Protein AF-A0A4Y7ICR8-F1 (afdb_monomer_lite)

Sequence (220 aa):
MIVGSAACESDEKANMLKLKLVYVSDKNAELKKQVLVMGNPHKAGPFGTVKSLRSNLTIVADPSVNPRLAKLLEKVAFRKELIVCLANSNVKEMLERAGIPNYLVVAQDDDIVNFFELNHDPVYKRDPDQNVDEIFHVLRELLRLGYNVLLSDVDIVYLQDPFDHIYRDSDVESMTDGHNNSTTYGFDDVFDEHFMGWGLYAHIMRVWIIFQIYQDLFSI

Organism: Papaver somniferum (NCBI:txid3469)

InterPro domains:
  IPR005069 Nucleotide-diphospho-sugar transferase [PF03407] (100-189)
  IPR044290 Arabinosyltransferase RRA1/2/3 [PTHR46581] (32-210)

Structure (mmCIF, N/CA/C/O backbone):
data_AF-A0A4Y7ICR8-F1
#
_entry.id   AF-A0A4Y7ICR8-F1
#
loop_
_atom_site.group_PDB
_atom_site.id
_atom_site.type_symbol
_atom_site.label_atom_id
_atom_site.label_alt_id
_atom_site.label_comp_id
_atom_site.label_asym_id
_atom_site.label_entity_id
_atom_site.label_seq_id
_atom_site.pdbx_PDB_ins_code
_atom_site.Cartn_x
_atom_site.Cartn_y
_atom_site.Cartn_z
_atom_site.occupancy
_atom_site.B_iso_or_equiv
_atom_site.auth_seq_id
_atom_site.auth_comp_id
_atom_site.auth_asym_id
_atom_site.auth_atom_id
_atom_site.pdbx_PDB_model_num
ATOM 1 N N . MET A 1 1 ? 59.539 -45.983 -41.026 1.00 37.88 1 MET A N 1
ATOM 2 C CA . MET A 1 1 ? 58.721 -46.485 -39.905 1.00 37.88 1 MET A CA 1
ATOM 3 C C . MET A 1 1 ? 58.201 -45.266 -39.157 1.00 37.88 1 MET A C 1
ATOM 5 O O . MET A 1 1 ? 58.921 -44.725 -38.337 1.00 37.88 1 MET A O 1
ATOM 9 N N . ILE A 1 2 ? 57.032 -44.744 -39.536 1.00 48.28 2 ILE A N 1
ATOM 10 C CA . ILE A 1 2 ? 56.354 -43.664 -38.802 1.00 48.28 2 ILE A CA 1
ATOM 11 C C . ILE A 1 2 ? 54.865 -43.991 -38.854 1.00 48.28 2 ILE A C 1
ATOM 13 O O . ILE A 1 2 ? 54.243 -43.860 -39.902 1.00 48.28 2 ILE A O 1
ATOM 17 N N . VAL A 1 3 ? 54.316 -44.464 -37.741 1.00 46.72 3 VAL A N 1
ATOM 18 C CA . VAL A 1 3 ? 52.871 -44.548 -37.511 1.00 46.72 3 VAL A CA 1
ATOM 19 C C . VAL A 1 3 ? 52.670 -44.166 -36.050 1.00 46.72 3 VAL A C 1
ATOM 21 O O . VAL A 1 3 ? 53.221 -44.838 -35.183 1.00 46.72 3 VAL A O 1
ATOM 24 N N . GLY A 1 4 ? 51.947 -43.075 -35.771 1.00 54.34 4 GLY A N 1
ATOM 25 C CA . GLY A 1 4 ? 51.655 -42.728 -34.377 1.00 54.34 4 GLY A CA 1
ATOM 26 C C . GLY A 1 4 ? 51.057 -41.362 -34.022 1.00 54.34 4 GLY A C 1
ATOM 27 O O . GLY A 1 4 ? 50.990 -41.100 -32.831 1.00 54.34 4 GLY A O 1
ATOM 28 N N . SER A 1 5 ? 50.624 -40.487 -34.945 1.00 55.50 5 SER A N 1
ATOM 29 C CA . SER A 1 5 ? 50.077 -39.164 -34.541 1.00 55.50 5 SER A CA 1
ATOM 30 C C . SER A 1 5 ? 48.585 -38.931 -34.819 1.00 55.50 5 SER A C 1
ATOM 32 O O . SER A 1 5 ? 47.994 -38.058 -34.197 1.00 55.50 5 SER A O 1
ATOM 34 N N . ALA A 1 6 ? 47.941 -39.710 -35.696 1.00 56.22 6 ALA A N 1
ATOM 35 C CA . ALA A 1 6 ? 46.556 -39.440 -36.110 1.00 56.22 6 ALA A CA 1
ATOM 36 C C . ALA A 1 6 ? 45.483 -39.905 -35.102 1.00 56.22 6 ALA A C 1
ATOM 38 O O . ALA A 1 6 ? 44.400 -39.328 -35.052 1.00 56.22 6 ALA A O 1
ATOM 39 N N . ALA A 1 7 ? 45.769 -40.929 -34.289 1.00 55.66 7 ALA A N 1
ATOM 40 C CA . ALA A 1 7 ? 44.808 -41.459 -33.315 1.00 55.66 7 ALA A CA 1
ATOM 41 C C . ALA A 1 7 ? 44.609 -40.504 -32.119 1.00 55.66 7 ALA A C 1
ATOM 43 O O . ALA A 1 7 ? 43.477 -40.206 -31.749 1.00 55.66 7 ALA A O 1
ATOM 44 N N . CYS A 1 8 ? 45.702 -39.934 -31.599 1.00 55.69 8 CYS A N 1
ATOM 45 C CA . CYS A 1 8 ? 45.698 -39.052 -30.425 1.00 55.69 8 CYS A CA 1
ATOM 46 C C . CYS A 1 8 ? 44.911 -37.750 -30.666 1.00 55.69 8 CYS A C 1
ATOM 48 O O . CYS A 1 8 ? 44.123 -37.321 -29.828 1.00 55.69 8 CYS A O 1
ATOM 50 N N . GLU A 1 9 ? 45.045 -37.163 -31.859 1.00 59.66 9 GLU A N 1
ATOM 51 C CA . GLU A 1 9 ? 44.343 -35.927 -32.225 1.00 59.66 9 GLU A CA 1
ATOM 52 C C . GLU A 1 9 ? 42.824 -36.140 -32.405 1.00 59.66 9 GLU A C 1
ATOM 54 O O . GLU A 1 9 ? 42.025 -35.214 -32.242 1.00 59.66 9 GLU A O 1
ATOM 59 N N . SER A 1 10 ? 42.404 -37.367 -32.736 1.00 67.62 10 SER A N 1
ATOM 60 C CA . SER A 1 10 ? 40.988 -37.720 -32.884 1.00 67.62 10 SER A CA 1
ATOM 61 C C . SER A 1 10 ? 40.282 -37.898 -31.535 1.00 67.62 10 SER A C 1
ATOM 63 O O . SER A 1 10 ? 39.143 -37.450 -31.378 1.00 67.62 10 SER A O 1
ATOM 65 N N . ASP A 1 11 ? 40.984 -38.442 -30.539 1.00 75.62 11 ASP A N 1
ATOM 66 C CA . ASP A 1 11 ? 40.460 -38.655 -29.187 1.00 75.62 11 ASP A CA 1
ATOM 67 C C . ASP A 1 11 ? 40.315 -37.336 -28.412 1.00 75.62 11 ASP A C 1
ATOM 69 O O . ASP A 1 11 ? 39.308 -37.109 -27.734 1.00 75.62 11 ASP A O 1
ATOM 73 N N . GLU A 1 12 ? 41.263 -36.409 -28.572 1.00 80.75 12 GLU A N 1
ATOM 74 C CA . GLU A 1 12 ? 41.172 -35.062 -27.992 1.00 80.75 12 GLU A CA 1
ATOM 75 C C . GLU A 1 12 ? 39.996 -34.268 -28.574 1.00 80.75 12 GLU A C 1
ATOM 77 O O . GLU A 1 12 ? 39.218 -33.655 -27.833 1.00 80.75 12 GLU A O 1
ATOM 82 N N . LYS A 1 13 ? 39.801 -34.332 -29.899 1.00 83.88 13 LYS A N 1
ATOM 83 C CA . LYS A 1 13 ? 38.648 -33.711 -30.571 1.00 83.88 13 LYS A CA 1
ATOM 84 C C . LYS A 1 13 ? 37.330 -34.328 -30.104 1.00 83.88 13 LYS A C 1
ATOM 86 O O . LYS A 1 13 ? 36.376 -33.591 -29.848 1.00 83.88 13 LYS A O 1
ATOM 91 N N . ALA A 1 14 ? 37.274 -35.650 -29.936 1.00 85.62 14 ALA A N 1
ATOM 92 C CA . ALA A 1 14 ? 36.092 -36.344 -29.430 1.00 85.62 14 ALA A CA 1
ATOM 93 C C . ALA A 1 14 ? 35.758 -35.950 -27.980 1.00 85.62 14 ALA A C 1
ATOM 95 O O . ALA A 1 14 ? 34.591 -35.715 -27.658 1.00 85.62 14 ALA A O 1
ATOM 96 N N . ASN A 1 15 ? 36.764 -35.811 -27.114 1.00 87.12 15 ASN A N 1
ATOM 97 C CA . ASN A 1 15 ? 36.568 -35.362 -25.735 1.00 87.12 15 ASN A CA 1
ATOM 98 C C . ASN A 1 15 ? 36.115 -33.898 -25.659 1.00 87.12 15 ASN A C 1
ATOM 100 O O . ASN A 1 15 ? 35.176 -33.584 -24.926 1.00 87.12 15 ASN A O 1
ATOM 104 N N . MET A 1 16 ? 36.694 -33.015 -26.475 1.00 88.81 16 MET A N 1
ATOM 105 C CA . MET A 1 16 ? 36.254 -31.619 -26.578 1.00 88.81 16 MET A CA 1
ATOM 106 C C . MET A 1 16 ? 34.811 -31.486 -27.072 1.00 88.81 16 MET A C 1
ATOM 108 O O . MET A 1 16 ? 34.059 -30.641 -26.584 1.00 88.81 16 MET A O 1
ATOM 112 N N . LEU A 1 17 ? 34.398 -32.328 -28.022 1.00 89.75 17 LEU A N 1
ATOM 113 C CA . LEU A 1 17 ? 33.017 -32.366 -28.503 1.00 89.75 17 LEU A CA 1
ATOM 114 C C . LEU A 1 17 ? 32.052 -32.827 -27.408 1.00 89.75 17 LEU A C 1
ATOM 116 O O . LEU A 1 17 ? 31.014 -32.195 -27.223 1.00 89.75 17 LEU A O 1
ATOM 120 N N . LYS A 1 18 ? 32.408 -33.864 -26.639 1.00 91.94 18 LYS A N 1
ATOM 121 C CA . LYS A 1 18 ? 31.604 -34.323 -25.494 1.00 91.94 18 LYS A CA 1
ATOM 122 C C . LYS A 1 18 ? 31.431 -33.224 -24.445 1.00 91.94 18 LYS A C 1
ATOM 124 O O . LYS A 1 18 ? 30.308 -32.983 -24.014 1.00 91.94 18 LYS A O 1
ATOM 129 N N . LEU A 1 19 ? 32.507 -32.516 -24.094 1.00 92.75 19 LEU A N 1
ATOM 130 C CA . LEU A 1 19 ? 32.456 -31.405 -23.136 1.00 92.75 19 LEU A CA 1
ATOM 131 C C . LEU A 1 19 ? 31.555 -30.262 -23.619 1.00 92.75 19 LEU A C 1
ATOM 133 O O . LEU A 1 19 ? 30.722 -29.772 -22.860 1.00 92.75 19 LEU A O 1
ATOM 137 N N . LYS A 1 20 ? 31.658 -29.872 -24.897 1.00 94.31 20 LYS A N 1
ATOM 138 C CA . LYS A 1 20 ? 30.766 -28.859 -25.484 1.00 94.31 20 LYS A CA 1
ATOM 139 C C . LYS A 1 20 ? 29.305 -29.304 -25.488 1.00 94.31 20 LYS A C 1
ATOM 141 O O . LYS A 1 20 ? 28.425 -28.477 -25.282 1.00 94.31 20 LYS A O 1
ATOM 146 N N . LEU A 1 21 ? 29.040 -30.588 -25.714 1.00 94.88 21 LEU A N 1
ATOM 147 C CA . LEU A 1 21 ? 27.681 -31.124 -25.774 1.00 94.88 21 LEU A CA 1
ATOM 148 C C . LEU A 1 21 ? 27.016 -31.131 -24.391 1.00 94.88 21 LEU A C 1
ATOM 150 O O . LEU A 1 21 ? 25.858 -30.736 -24.276 1.00 94.88 21 LEU A O 1
ATOM 154 N N . VAL A 1 22 ? 27.772 -31.484 -23.346 1.00 93.50 22 VAL A N 1
ATOM 155 C CA . VAL A 1 22 ? 27.332 -31.347 -21.947 1.00 93.50 22 VAL A CA 1
ATOM 156 C C . VAL A 1 22 ? 27.063 -29.878 -21.614 1.00 93.50 22 VAL A C 1
ATOM 158 O O . VAL A 1 22 ? 25.966 -29.549 -21.180 1.00 93.50 22 VAL A O 1
ATOM 161 N N . TYR A 1 23 ? 27.992 -28.975 -21.941 1.00 91.25 23 TYR A N 1
ATOM 162 C CA . TYR A 1 23 ? 27.819 -27.538 -21.706 1.00 91.25 23 TYR A CA 1
ATOM 163 C C . TYR A 1 23 ? 26.566 -26.960 -22.387 1.00 91.25 23 TYR A C 1
ATOM 165 O O . TYR A 1 23 ? 25.801 -26.215 -21.777 1.00 91.25 23 TYR A O 1
ATOM 173 N N . VAL A 1 24 ? 26.329 -27.317 -23.654 1.00 91.38 24 VAL A N 1
ATOM 174 C CA . VAL A 1 24 ? 25.134 -26.889 -24.399 1.00 91.38 24 VAL A CA 1
ATOM 175 C C . VAL A 1 24 ? 23.864 -27.496 -23.801 1.00 91.38 24 VAL A C 1
ATOM 177 O O . VAL A 1 24 ? 22.835 -26.825 -23.754 1.00 91.38 24 VAL A O 1
ATOM 180 N N . SER A 1 25 ? 23.920 -28.741 -23.324 1.00 91.69 25 SER A N 1
ATOM 181 C CA . SER A 1 25 ? 22.795 -29.391 -22.646 1.00 91.69 25 SER A CA 1
ATOM 182 C C . SER A 1 25 ? 22.424 -28.672 -21.347 1.00 91.69 25 SER A C 1
ATOM 184 O O . SER A 1 25 ? 21.246 -28.385 -21.130 1.00 91.69 25 SER A O 1
ATOM 186 N N . ASP A 1 26 ? 23.414 -28.316 -20.529 1.00 91.81 26 ASP A N 1
ATOM 187 C CA . ASP A 1 26 ? 23.201 -27.610 -19.263 1.00 91.81 26 ASP A CA 1
ATOM 188 C C . ASP A 1 26 ? 22.645 -26.200 -19.502 1.00 91.81 26 ASP A C 1
ATOM 190 O O . ASP A 1 26 ? 21.616 -25.830 -18.931 1.00 91.81 26 ASP A O 1
ATOM 194 N N . LYS A 1 27 ? 23.231 -25.454 -20.451 1.00 91.25 27 LYS A N 1
ATOM 195 C CA . LYS A 1 27 ? 22.704 -24.156 -20.908 1.00 91.25 27 LYS A CA 1
ATOM 196 C C . LYS A 1 27 ? 21.265 -24.264 -21.415 1.00 91.25 27 LYS A C 1
ATOM 198 O O . LYS A 1 27 ? 20.447 -23.399 -21.117 1.00 91.25 27 LYS A O 1
ATOM 203 N N . ASN A 1 28 ? 20.933 -25.318 -22.159 1.00 89.88 28 ASN A N 1
ATOM 204 C CA . ASN A 1 28 ? 19.570 -25.547 -22.639 1.00 89.88 28 ASN A CA 1
ATOM 205 C C . ASN A 1 28 ? 18.594 -25.855 -21.498 1.00 89.88 28 ASN A C 1
ATOM 207 O O . ASN A 1 28 ? 17.440 -25.435 -21.567 1.00 89.88 28 ASN A O 1
ATOM 211 N N . ALA A 1 29 ? 19.016 -26.582 -20.462 1.00 90.31 29 ALA A N 1
ATOM 212 C CA . ALA A 1 29 ? 18.184 -26.840 -19.289 1.00 90.31 29 ALA A CA 1
ATOM 213 C C . ALA A 1 29 ? 17.907 -25.548 -18.503 1.00 90.31 29 ALA A C 1
ATOM 215 O O . ALA A 1 29 ? 16.777 -25.314 -18.073 1.00 90.31 29 ALA A O 1
ATOM 216 N N . GLU A 1 30 ? 18.913 -24.686 -18.373 1.00 87.12 30 GLU A N 1
ATOM 217 C CA . GLU A 1 30 ? 18.792 -23.380 -17.726 1.00 87.12 30 GLU A CA 1
ATOM 218 C C . GLU A 1 30 ? 17.903 -22.416 -18.523 1.00 87.12 30 GLU A C 1
ATOM 220 O O . GLU A 1 30 ? 16.960 -21.848 -17.973 1.00 87.12 30 GLU A O 1
ATOM 225 N N . LEU A 1 31 ? 18.106 -22.323 -19.840 1.00 80.62 31 LEU A N 1
ATOM 226 C CA . LEU A 1 31 ? 17.247 -21.545 -20.738 1.00 80.62 31 LEU A CA 1
ATOM 227 C C . LEU A 1 31 ? 15.799 -22.037 -20.703 1.00 80.62 31 LEU A C 1
ATOM 229 O O . LEU A 1 31 ? 14.878 -21.229 -20.653 1.00 80.62 31 LEU A O 1
ATOM 233 N N . LYS A 1 32 ? 15.569 -23.356 -20.674 1.00 78.38 32 LYS A N 1
ATOM 234 C CA . LYS A 1 32 ? 14.216 -23.917 -20.539 1.00 78.38 32 LYS A CA 1
ATOM 235 C C . LYS A 1 32 ? 13.560 -23.533 -19.216 1.00 78.38 32 LYS A C 1
ATOM 237 O O . LYS A 1 32 ? 12.365 -23.256 -19.217 1.00 78.38 32 LYS A O 1
ATOM 242 N N . LYS A 1 33 ? 14.313 -23.485 -18.111 1.00 79.31 33 LYS A N 1
ATOM 243 C CA . LYS A 1 33 ? 13.800 -22.965 -16.835 1.00 79.31 33 LYS A CA 1
ATOM 244 C C . LYS A 1 33 ? 13.437 -21.487 -16.959 1.00 79.31 33 LYS A C 1
ATOM 246 O O . LYS A 1 33 ? 12.330 -21.129 -16.590 1.00 79.31 33 LYS A O 1
ATOM 251 N N . GLN A 1 34 ? 14.299 -20.652 -17.539 1.00 69.44 34 GLN A N 1
ATOM 252 C CA . GLN A 1 34 ? 14.005 -19.226 -17.736 1.00 69.44 34 GLN A CA 1
ATOM 253 C C . GLN A 1 34 ? 12.770 -19.001 -18.622 1.00 69.44 34 GLN A C 1
ATOM 255 O O . GLN A 1 34 ? 11.887 -18.230 -18.259 1.00 69.44 34 GLN A O 1
ATOM 260 N N . VAL A 1 35 ? 12.653 -19.726 -19.738 1.00 70.88 35 VAL A N 1
ATOM 261 C CA . VAL A 1 35 ? 11.486 -19.668 -20.637 1.00 70.88 35 VAL A CA 1
ATOM 262 C C . VAL A 1 35 ? 10.208 -20.128 -19.932 1.00 70.88 35 VAL A C 1
ATOM 264 O O . VAL A 1 35 ? 9.158 -19.525 -20.131 1.00 70.88 35 VAL A O 1
ATOM 267 N N . LEU A 1 36 ? 10.285 -21.151 -19.075 1.00 66.88 36 LEU A N 1
ATOM 268 C CA . LEU A 1 36 ? 9.144 -21.593 -18.270 1.00 66.88 36 LEU A CA 1
ATOM 269 C C . LEU A 1 36 ? 8.673 -20.497 -17.300 1.00 66.88 36 LEU A C 1
ATOM 271 O O . LEU A 1 36 ? 7.470 -20.321 -17.135 1.00 66.88 36 LEU A O 1
ATOM 275 N N . VAL A 1 37 ? 9.601 -19.751 -16.689 1.00 61.47 37 VAL A N 1
ATOM 276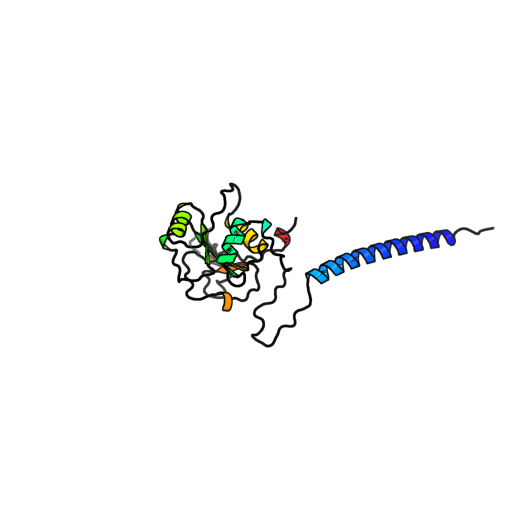 C CA . VAL A 1 37 ? 9.260 -18.651 -15.769 1.00 61.47 37 VAL A CA 1
ATOM 277 C C . VAL A 1 37 ? 8.733 -17.419 -16.522 1.00 61.47 37 VAL A C 1
ATOM 279 O O . VAL A 1 37 ? 7.830 -16.754 -16.023 1.00 61.47 37 VAL A O 1
ATOM 282 N N . MET A 1 38 ? 9.228 -17.132 -17.733 1.00 56.75 38 MET A N 1
ATOM 283 C CA . MET A 1 38 ? 8.729 -16.020 -18.563 1.00 56.75 38 MET A CA 1
ATOM 284 C C . MET A 1 38 ? 7.325 -16.261 -19.152 1.00 56.75 38 MET A C 1
ATOM 286 O O . MET A 1 38 ? 6.688 -15.316 -19.613 1.00 56.75 38 MET A O 1
ATOM 290 N N . GLY A 1 39 ? 6.814 -17.496 -19.109 1.00 59.97 39 GLY A N 1
ATOM 291 C CA . GLY A 1 39 ? 5.467 -17.835 -19.567 1.00 59.97 39 GLY A CA 1
ATOM 292 C C . GLY A 1 39 ? 5.255 -17.677 -21.080 1.00 59.97 39 GLY A C 1
ATOM 293 O O . GLY A 1 39 ? 6.163 -17.361 -21.849 1.00 59.97 39 GLY A O 1
ATOM 294 N N . ASN A 1 40 ? 4.024 -17.932 -21.535 1.00 57.88 40 ASN A N 1
ATOM 295 C CA . ASN A 1 40 ? 3.658 -17.726 -22.937 1.00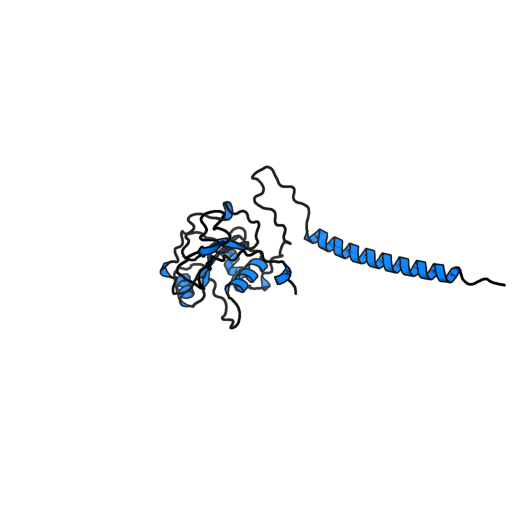 57.88 40 ASN A CA 1
ATOM 296 C C . ASN A 1 40 ? 3.411 -16.232 -23.208 1.00 57.88 40 ASN A C 1
ATOM 298 O O . ASN A 1 40 ? 2.715 -15.593 -22.409 1.00 57.88 40 ASN A O 1
ATOM 302 N N . PRO A 1 41 ? 3.877 -15.686 -24.349 1.00 55.41 41 PRO A N 1
ATOM 303 C CA . PRO A 1 41 ? 3.585 -14.309 -24.729 1.00 55.41 41 PRO A CA 1
ATOM 304 C C . PRO A 1 41 ? 2.068 -14.116 -24.802 1.00 55.41 41 PRO A C 1
ATOM 306 O O . PRO A 1 41 ? 1.384 -14.718 -25.633 1.00 55.41 41 PRO A O 1
ATOM 309 N N . HIS A 1 42 ? 1.528 -13.299 -23.899 1.00 57.78 42 HIS A N 1
ATOM 310 C CA . HIS A 1 42 ? 0.111 -12.963 -23.903 1.00 57.78 42 HIS A CA 1
ATOM 311 C C . HIS A 1 42 ? -0.143 -11.973 -25.035 1.00 57.78 42 HIS A C 1
ATOM 313 O O . HIS A 1 42 ? 0.356 -10.849 -25.032 1.00 57.78 42 HIS A O 1
ATOM 319 N N . LYS A 1 43 ? -0.915 -12.399 -26.036 1.00 55.56 43 LYS A N 1
ATOM 320 C CA . LYS A 1 43 ? -1.365 -11.505 -27.100 1.00 55.56 43 LYS A CA 1
ATOM 321 C C . LYS A 1 43 ? -2.380 -10.541 -26.487 1.00 55.56 43 LYS A C 1
ATOM 323 O O . LYS A 1 43 ? -3.400 -10.995 -25.970 1.00 55.56 43 LYS A O 1
ATOM 328 N N . ALA A 1 44 ? -2.091 -9.240 -26.520 1.00 58.94 44 ALA A N 1
ATOM 329 C CA . ALA A 1 44 ? -3.033 -8.232 -26.048 1.00 58.94 44 ALA A CA 1
ATOM 330 C C . ALA A 1 44 ? -4.378 -8.417 -26.773 1.00 58.94 44 ALA A C 1
ATOM 332 O O . ALA A 1 44 ? -4.413 -8.593 -27.995 1.00 58.94 44 ALA A O 1
ATOM 333 N N . GLY A 1 45 ? -5.470 -8.459 -26.006 1.00 63.41 45 GLY A N 1
ATOM 334 C CA . GLY A 1 45 ? -6.826 -8.548 -26.545 1.00 63.41 45 GLY A CA 1
ATOM 335 C C . GLY A 1 45 ? -7.218 -7.292 -27.339 1.00 63.41 45 GLY A C 1
ATOM 336 O O . GLY A 1 45 ? -6.391 -6.405 -27.556 1.00 63.41 45 GLY A O 1
ATOM 337 N N . PRO A 1 46 ? -8.484 -7.179 -27.774 1.00 67.44 46 PRO A N 1
ATOM 338 C CA . PRO A 1 46 ? -9.006 -5.952 -28.376 1.00 67.44 46 PRO A CA 1
ATOM 339 C C . PRO A 1 46 ? -8.725 -4.714 -27.507 1.00 67.44 46 PRO A C 1
ATOM 341 O O . PRO A 1 46 ? -8.592 -4.826 -26.285 1.00 67.44 46 PRO A O 1
ATOM 344 N N . PHE A 1 47 ? -8.662 -3.530 -28.121 1.00 53.81 47 PHE A N 1
ATOM 345 C CA . PHE A 1 47 ? -8.410 -2.273 -27.407 1.00 53.81 47 PHE A CA 1
ATOM 346 C C . PHE A 1 47 ? -9.352 -2.120 -26.197 1.00 53.81 47 PHE A C 1
ATOM 348 O O . PHE A 1 47 ? -10.556 -2.337 -26.321 1.00 53.81 47 PHE A O 1
ATOM 355 N N . GLY A 1 48 ? -8.793 -1.806 -25.025 1.00 60.06 48 GLY A N 1
ATOM 356 C CA . GLY A 1 48 ? -9.533 -1.707 -23.758 1.00 60.06 48 GLY A CA 1
ATOM 357 C C . GLY A 1 48 ? -9.777 -3.030 -23.015 1.00 60.06 48 GLY A C 1
ATOM 358 O O . GLY A 1 48 ? -10.341 -3.009 -21.928 1.00 60.06 48 GLY A O 1
ATOM 359 N N . THR A 1 49 ? -9.346 -4.179 -23.554 1.00 59.59 49 THR A N 1
ATOM 360 C CA . THR A 1 49 ? -9.549 -5.496 -22.905 1.00 59.59 49 THR A CA 1
ATOM 361 C C . THR A 1 49 ? -8.417 -5.862 -21.941 1.00 59.59 49 THR A C 1
ATOM 363 O O . THR A 1 49 ? -8.627 -6.595 -20.980 1.00 59.59 49 THR A O 1
ATOM 366 N N . VAL A 1 50 ? -7.205 -5.364 -22.194 1.00 53.47 50 VAL A N 1
ATOM 367 C CA . VAL A 1 50 ? -6.018 -5.612 -21.365 1.00 53.47 50 VAL A CA 1
ATOM 368 C C . VAL A 1 50 ? -5.601 -4.290 -20.735 1.00 53.47 50 VAL A C 1
ATOM 370 O O . VAL A 1 50 ? -5.271 -3.359 -21.463 1.00 53.47 50 VAL A O 1
ATOM 373 N N . LYS A 1 51 ? -5.649 -4.206 -19.399 1.00 58.00 51 LYS A N 1
ATOM 374 C CA . LYS A 1 51 ? -5.247 -3.001 -18.653 1.00 58.00 51 LYS A CA 1
ATOM 375 C C . LYS A 1 51 ? -3.724 -2.861 -18.568 1.00 58.00 51 LYS A C 1
ATOM 377 O O . LYS A 1 51 ? -3.211 -1.768 -18.751 1.00 58.00 51 LYS A O 1
ATOM 382 N N . SER A 1 52 ? -3.020 -3.975 -18.349 1.00 62.50 52 SER A N 1
ATOM 383 C CA . SER A 1 52 ? -1.562 -4.026 -18.213 1.00 62.50 52 SER A CA 1
ATOM 384 C C . SER A 1 52 ? -1.023 -5.405 -18.582 1.00 62.50 52 SER A C 1
ATOM 386 O O . SER A 1 52 ? -1.759 -6.398 -18.563 1.00 62.50 52 SER A O 1
ATOM 388 N N . LEU A 1 53 ? 0.265 -5.461 -18.917 1.00 60.66 53 LEU A N 1
ATOM 389 C CA . LEU A 1 53 ? 1.006 -6.706 -19.044 1.00 60.66 53 LEU A CA 1
ATOM 390 C C . LEU A 1 53 ? 2.191 -6.655 -18.080 1.00 60.66 53 LEU A C 1
ATOM 392 O O . LEU A 1 53 ? 3.093 -5.838 -18.255 1.00 60.66 53 LEU A O 1
ATOM 396 N N . ARG A 1 54 ? 2.207 -7.549 -17.089 1.00 61.22 54 ARG A N 1
ATOM 397 C CA . ARG A 1 54 ? 3.344 -7.673 -16.176 1.00 61.22 54 ARG A CA 1
ATOM 398 C C . ARG A 1 54 ? 4.570 -8.152 -16.956 1.00 61.22 54 ARG A C 1
ATOM 400 O O . ARG A 1 54 ? 4.542 -9.225 -17.555 1.00 61.22 54 ARG A O 1
ATOM 407 N N . SER A 1 55 ? 5.631 -7.353 -16.947 1.00 58.88 55 SER A N 1
ATOM 408 C CA . SER A 1 55 ? 6.939 -7.705 -17.516 1.00 58.88 55 SER A CA 1
ATOM 409 C C . SER A 1 55 ? 7.817 -8.472 -16.520 1.00 58.88 55 SER A C 1
ATOM 411 O O . SER A 1 55 ? 8.651 -9.280 -16.925 1.00 58.88 55 SER A O 1
ATOM 413 N N . ASN A 1 56 ? 7.604 -8.246 -15.219 1.00 59.22 56 ASN A N 1
ATOM 414 C CA . ASN A 1 56 ? 8.317 -8.914 -14.135 1.00 59.22 56 ASN A CA 1
ATOM 415 C C . ASN A 1 56 ? 7.851 -10.365 -13.934 1.00 59.22 56 ASN A C 1
ATOM 417 O O . ASN A 1 56 ? 6.695 -10.716 -14.187 1.00 59.22 56 ASN A O 1
ATOM 421 N N . LEU A 1 57 ? 8.764 -11.212 -13.442 1.00 62.19 57 LEU A N 1
ATOM 422 C CA . LEU A 1 57 ? 8.476 -12.613 -13.126 1.00 62.19 57 LEU A CA 1
ATOM 423 C C . LEU A 1 57 ? 7.314 -12.688 -12.127 1.00 62.19 57 LEU A C 1
ATOM 425 O O . LEU A 1 57 ? 7.244 -11.913 -11.172 1.00 62.19 57 LEU A O 1
ATOM 429 N N . THR A 1 58 ? 6.402 -13.640 -12.334 1.00 65.12 58 THR A N 1
ATOM 430 C CA . THR A 1 58 ? 5.284 -13.835 -11.405 1.00 65.12 58 THR A CA 1
ATOM 431 C C . THR A 1 58 ? 5.830 -14.333 -10.070 1.00 65.12 58 THR A C 1
ATOM 433 O O . THR A 1 58 ? 6.285 -15.472 -9.966 1.00 65.12 58 THR A O 1
ATOM 436 N N . ILE A 1 59 ? 5.797 -13.472 -9.050 1.00 68.62 59 ILE A N 1
ATOM 437 C CA . ILE A 1 59 ? 6.159 -13.843 -7.680 1.00 68.62 59 ILE A CA 1
ATOM 438 C C . ILE A 1 59 ? 5.143 -14.879 -7.190 1.00 68.62 59 ILE A C 1
ATOM 440 O O . ILE A 1 59 ? 3.941 -14.612 -7.145 1.00 68.62 59 ILE A O 1
ATOM 444 N N . VAL A 1 60 ? 5.625 -16.071 -6.837 1.00 79.94 60 VAL A N 1
ATOM 445 C CA . VAL A 1 60 ? 4.803 -17.082 -6.167 1.00 79.94 60 VAL A CA 1
ATOM 446 C C . VAL A 1 60 ? 4.559 -16.597 -4.745 1.00 79.94 60 VAL A C 1
ATOM 448 O O . VAL A 1 60 ? 5.509 -16.418 -3.987 1.00 79.94 60 VAL A O 1
ATOM 451 N N . ALA A 1 61 ? 3.291 -16.363 -4.406 1.00 85.50 61 ALA A N 1
ATOM 452 C CA . ALA A 1 61 ? 2.908 -15.905 -3.079 1.00 85.50 61 ALA A CA 1
ATOM 453 C C . ALA A 1 61 ? 3.351 -16.916 -2.013 1.00 85.50 61 ALA A C 1
ATOM 455 O O . ALA A 1 61 ? 2.999 -18.095 -2.093 1.00 85.50 61 ALA A O 1
ATOM 456 N N . ASP A 1 62 ? 4.086 -16.439 -1.010 1.00 88.19 62 ASP A N 1
ATOM 457 C CA . ASP A 1 62 ? 4.574 -17.256 0.102 1.00 88.19 62 ASP A CA 1
ATOM 458 C C . ASP A 1 62 ? 3.966 -16.788 1.437 1.00 88.19 62 ASP A C 1
ATOM 460 O O . ASP A 1 62 ? 4.479 -15.852 2.060 1.00 88.19 62 ASP A O 1
ATOM 464 N N . PRO A 1 63 ? 2.886 -17.438 1.917 1.00 89.31 63 PRO A N 1
ATOM 465 C CA . PRO A 1 63 ? 2.243 -17.094 3.186 1.00 89.31 63 PRO A CA 1
ATOM 466 C C . PRO A 1 63 ? 3.143 -17.281 4.414 1.00 89.31 63 PRO A C 1
ATOM 468 O O . PRO A 1 63 ? 2.824 -16.753 5.479 1.00 89.31 63 PRO A O 1
ATOM 471 N N . SER A 1 64 ? 4.247 -18.033 4.297 1.00 89.25 64 SER A N 1
ATOM 472 C CA . SER A 1 64 ? 5.144 -18.302 5.426 1.00 89.25 64 SER A CA 1
ATOM 473 C C . SER A 1 64 ? 5.978 -17.085 5.829 1.00 89.25 64 SER A C 1
ATOM 475 O O . SER A 1 64 ? 6.429 -17.020 6.970 1.00 89.25 64 SER A O 1
ATOM 477 N N . VAL A 1 65 ? 6.125 -16.098 4.932 1.00 88.44 65 VAL A N 1
ATOM 478 C CA . VAL A 1 65 ? 6.883 -14.860 5.176 1.00 88.44 65 VAL A CA 1
ATOM 479 C C . VAL A 1 65 ? 6.307 -14.081 6.354 1.00 88.44 65 VAL A C 1
ATOM 481 O O . VAL A 1 65 ? 7.050 -13.665 7.237 1.00 88.44 65 VAL A O 1
ATOM 484 N N . ASN A 1 66 ? 4.987 -13.894 6.378 1.00 90.25 66 ASN A N 1
ATOM 485 C CA . ASN A 1 66 ? 4.300 -13.233 7.481 1.00 90.25 66 ASN A CA 1
ATOM 486 C C . ASN A 1 66 ? 2.864 -13.773 7.608 1.00 90.25 66 ASN A C 1
ATOM 488 O O . ASN A 1 66 ? 1.936 -13.233 6.996 1.00 90.25 66 ASN A O 1
ATOM 492 N N . PRO A 1 67 ? 2.653 -14.828 8.416 1.00 92.50 67 PRO A N 1
ATOM 493 C CA . PRO A 1 67 ? 1.341 -15.457 8.563 1.00 92.50 67 PRO A CA 1
ATOM 494 C C . PRO A 1 67 ? 0.280 -14.524 9.163 1.00 92.50 67 PRO A C 1
ATOM 496 O O . PRO A 1 67 ? -0.904 -14.628 8.831 1.00 92.50 67 PRO A O 1
ATOM 499 N N . ARG A 1 68 ? 0.692 -13.598 10.044 1.00 92.62 68 ARG A N 1
ATOM 500 C CA . ARG A 1 68 ? -0.202 -12.616 10.679 1.00 92.62 68 ARG A CA 1
ATOM 501 C C . ARG A 1 68 ? -0.745 -11.646 9.636 1.00 92.62 68 ARG A C 1
ATOM 503 O O . ARG A 1 68 ? -1.959 -11.459 9.557 1.00 92.62 68 ARG A O 1
ATOM 510 N N . LEU A 1 69 ? 0.147 -11.073 8.832 1.00 91.75 69 LEU A N 1
ATOM 511 C CA . LEU A 1 69 ? -0.217 -10.163 7.754 1.00 91.75 69 LEU A CA 1
ATOM 512 C C . LEU A 1 69 ? -1.031 -10.892 6.679 1.00 91.75 69 LEU A C 1
ATOM 514 O O . LEU A 1 69 ? -2.087 -10.406 6.293 1.00 91.75 69 LEU A O 1
ATOM 518 N N . ALA A 1 70 ? -0.631 -12.100 6.271 1.00 92.75 70 ALA A N 1
ATOM 519 C CA . ALA A 1 70 ? -1.356 -12.888 5.272 1.00 92.75 70 ALA A CA 1
ATOM 520 C C . ALA A 1 70 ? -2.837 -13.095 5.643 1.00 92.75 70 ALA A C 1
ATOM 522 O O . ALA A 1 70 ? -3.722 -12.828 4.829 1.00 92.75 70 ALA A O 1
ATOM 523 N N . LYS A 1 71 ? -3.114 -13.481 6.895 1.00 93.25 71 LYS A N 1
ATOM 524 C CA . LYS A 1 71 ? -4.480 -13.690 7.403 1.00 93.25 71 LYS A CA 1
ATOM 525 C C . LYS A 1 71 ? -5.305 -12.401 7.470 1.00 93.25 71 LYS A C 1
ATOM 527 O O . LYS A 1 71 ? -6.529 -12.449 7.350 1.00 93.25 71 LYS A O 1
ATOM 532 N N . LEU A 1 72 ? -4.657 -11.261 7.709 1.00 92.50 72 LEU A N 1
ATOM 533 C CA . LEU A 1 72 ? -5.311 -9.954 7.670 1.00 92.50 72 LEU A CA 1
ATOM 534 C C . LEU A 1 72 ? -5.682 -9.594 6.228 1.00 92.50 72 LEU A C 1
ATOM 536 O O . LEU A 1 72 ? -6.835 -9.278 5.946 1.00 92.50 72 LEU A O 1
ATOM 540 N N . LEU A 1 73 ? -4.729 -9.722 5.306 1.00 92.69 73 LEU A N 1
ATOM 541 C CA . LEU A 1 73 ? -4.914 -9.367 3.902 1.00 92.69 73 LEU A CA 1
ATOM 542 C C . LEU A 1 73 ? -5.969 -10.216 3.197 1.00 92.69 73 LEU A C 1
ATOM 544 O O . LEU A 1 73 ? -6.691 -9.689 2.361 1.00 92.69 73 LEU A O 1
ATOM 548 N N . GLU A 1 74 ? -6.119 -11.491 3.558 1.00 91.00 74 GLU A N 1
ATOM 549 C CA . GLU A 1 74 ? -7.199 -12.343 3.034 1.00 91.00 74 GLU A CA 1
ATOM 550 C C . GLU A 1 74 ? -8.603 -11.786 3.307 1.00 91.00 74 GLU A C 1
ATOM 552 O O . GLU A 1 74 ? -9.535 -12.092 2.566 1.00 91.00 74 GLU A O 1
ATOM 557 N N . LYS A 1 75 ? -8.765 -10.978 4.361 1.00 89.94 75 LYS A N 1
ATOM 558 C CA . LYS A 1 75 ? -10.047 -10.358 4.720 1.00 89.94 75 LYS A CA 1
ATOM 559 C C . LYS A 1 75 ? -10.235 -8.977 4.105 1.00 89.94 75 LYS A C 1
ATOM 561 O O . LYS A 1 75 ? -11.367 -8.590 3.840 1.00 89.94 75 LYS A O 1
ATOM 566 N N . VAL A 1 76 ? -9.142 -8.232 3.956 1.00 90.81 76 VAL A N 1
ATOM 567 C CA . VAL A 1 76 ? -9.154 -6.815 3.562 1.00 90.81 76 VAL A CA 1
ATOM 568 C C . VAL A 1 76 ? -9.065 -6.671 2.049 1.00 90.81 76 VAL A C 1
ATOM 570 O O . VAL A 1 76 ? -9.832 -5.941 1.433 1.00 90.81 76 VAL A O 1
ATOM 573 N N . ALA A 1 77 ? -8.119 -7.370 1.431 1.00 89.31 77 ALA A N 1
ATOM 574 C CA . ALA A 1 77 ? -7.784 -7.149 0.040 1.00 89.31 77 ALA A CA 1
ATOM 575 C C . ALA A 1 77 ? -8.787 -7.828 -0.897 1.00 89.31 77 ALA A C 1
ATOM 577 O O . ALA A 1 77 ? -9.074 -9.024 -0.798 1.00 89.31 77 ALA A O 1
ATOM 578 N N . PHE A 1 78 ? -9.241 -7.075 -1.892 1.00 86.56 78 PHE A N 1
ATOM 579 C CA . PHE A 1 78 ? -10.037 -7.588 -2.997 1.00 86.56 78 PHE A CA 1
ATOM 580 C C . PHE A 1 78 ? -9.121 -7.815 -4.201 1.00 86.56 78 PHE A C 1
ATOM 582 O O . PHE A 1 78 ? -8.281 -6.977 -4.491 1.00 86.56 78 PHE A O 1
ATOM 589 N N . ARG A 1 79 ? -9.222 -8.963 -4.889 1.00 86.00 79 ARG A N 1
ATOM 590 C CA . ARG A 1 79 ? -8.390 -9.293 -6.075 1.00 86.00 79 ARG A CA 1
ATOM 591 C C . ARG A 1 79 ? -6.869 -9.161 -5.875 1.00 86.00 79 ARG A C 1
ATOM 593 O O . ARG A 1 79 ? -6.145 -8.975 -6.845 1.00 86.00 79 ARG A O 1
ATOM 600 N N . LYS A 1 80 ? -6.382 -9.317 -4.637 1.00 88.06 80 LYS A N 1
ATOM 601 C CA . LYS A 1 80 ? -4.975 -9.069 -4.267 1.00 88.06 80 LYS A CA 1
ATOM 602 C C . LYS A 1 80 ? -4.532 -7.615 -4.497 1.00 88.06 80 LYS A C 1
ATOM 604 O O . LYS A 1 80 ? -3.346 -7.360 -4.648 1.00 88.06 80 LYS A O 1
ATOM 609 N N . GLU A 1 81 ? -5.463 -6.673 -4.487 1.00 88.50 81 GLU A N 1
ATOM 610 C CA . GLU A 1 81 ? -5.219 -5.237 -4.603 1.00 88.50 81 GLU A CA 1
ATOM 611 C C . GLU A 1 81 ? -5.467 -4.582 -3.244 1.00 88.50 81 GLU A C 1
ATOM 613 O O . GLU A 1 81 ? -6.442 -4.907 -2.553 1.00 88.50 81 GLU A O 1
ATOM 618 N N . LEU A 1 82 ? -4.549 -3.708 -2.834 1.00 91.88 82 LEU A N 1
ATOM 619 C CA . LEU A 1 82 ? -4.555 -3.121 -1.503 1.00 91.88 82 LEU A CA 1
ATOM 620 C C . LEU A 1 82 ? -4.075 -1.673 -1.528 1.00 91.88 82 LEU A C 1
ATOM 622 O O . LEU A 1 82 ? -2.977 -1.386 -2.001 1.00 91.88 82 LEU A O 1
ATOM 626 N N . ILE A 1 83 ? -4.882 -0.781 -0.963 1.00 91.06 83 ILE A N 1
ATOM 627 C CA . ILE A 1 83 ? -4.466 0.579 -0.635 1.00 91.06 83 ILE A CA 1
ATOM 628 C C . ILE A 1 83 ? -3.777 0.532 0.724 1.00 91.06 83 ILE A C 1
ATOM 630 O O . ILE A 1 83 ? -4.340 0.009 1.690 1.00 91.06 83 ILE A O 1
ATOM 634 N N . VAL A 1 84 ? -2.558 1.052 0.795 1.00 91.75 84 VAL A N 1
ATOM 635 C CA . VAL A 1 84 ? -1.736 1.053 2.004 1.00 91.75 84 VAL A CA 1
ATOM 636 C C . VAL A 1 84 ? -1.428 2.483 2.393 1.00 91.75 84 VAL A C 1
ATOM 638 O O . VAL A 1 84 ? -0.941 3.252 1.576 1.00 91.75 84 VAL A O 1
ATOM 641 N N . CYS A 1 85 ? -1.676 2.814 3.654 1.00 90.00 85 CYS A N 1
ATOM 642 C CA . CYS A 1 85 ? -1.386 4.120 4.231 1.00 90.00 85 CYS A CA 1
ATOM 643 C C . CYS A 1 85 ? -0.544 3.941 5.492 1.00 90.00 85 CYS A C 1
ATOM 645 O O . CYS A 1 85 ? -0.828 3.052 6.296 1.00 90.00 85 CYS A O 1
ATOM 647 N N . LEU A 1 86 ? 0.465 4.789 5.693 1.00 89.31 86 LEU A N 1
ATOM 648 C CA . LEU A 1 86 ? 1.253 4.804 6.927 1.00 89.31 86 LEU A CA 1
ATOM 649 C C . LEU A 1 86 ? 0.767 5.921 7.834 1.00 89.31 86 LEU A C 1
ATOM 651 O O . LEU A 1 86 ? 0.683 7.060 7.396 1.00 89.31 86 LEU A O 1
ATOM 655 N N . ALA A 1 87 ? 0.477 5.609 9.094 1.00 89.75 87 ALA A N 1
ATOM 656 C CA . ALA A 1 87 ? -0.058 6.596 10.025 1.00 89.75 87 ALA A CA 1
ATOM 657 C C . ALA A 1 87 ? 0.551 6.490 11.426 1.00 89.75 87 ALA A C 1
ATOM 659 O O . ALA A 1 87 ? 0.881 5.405 11.910 1.00 89.75 87 ALA A O 1
ATOM 660 N N . ASN A 1 88 ? 0.637 7.648 12.079 1.00 91.00 88 ASN A N 1
ATOM 661 C CA . ASN A 1 88 ? 0.988 7.827 13.486 1.00 91.00 88 ASN A CA 1
ATOM 662 C C . ASN A 1 88 ? -0.025 8.760 14.173 1.00 91.00 88 ASN A C 1
ATOM 664 O O . ASN A 1 88 ? -0.897 9.338 13.517 1.00 91.00 88 ASN A O 1
ATOM 668 N N . SER A 1 89 ? 0.093 8.939 15.485 1.00 89.81 89 SER A N 1
ATOM 669 C CA . SER A 1 89 ? -0.808 9.740 16.316 1.00 89.81 89 SER A CA 1
ATOM 670 C C . SER A 1 89 ? -0.952 11.179 15.837 1.00 89.81 89 SER A C 1
ATOM 672 O O . SER A 1 89 ? -2.011 11.773 16.029 1.00 89.81 89 SER A O 1
ATOM 674 N N . ASN A 1 90 ? 0.082 11.749 15.210 1.00 89.75 90 ASN A N 1
ATOM 675 C CA . ASN A 1 90 ? 0.079 13.151 14.786 1.00 89.75 90 ASN A CA 1
ATOM 676 C C . ASN A 1 90 ? -0.843 13.394 13.587 1.00 89.75 90 ASN A C 1
ATOM 678 O O . ASN A 1 90 ? -1.350 14.498 13.422 1.00 89.75 90 ASN A O 1
ATOM 682 N N . VAL A 1 91 ? -1.067 12.369 12.763 1.00 87.50 91 VAL A N 1
ATOM 683 C CA . VAL A 1 91 ? -1.922 12.435 11.565 1.00 87.50 91 VAL A CA 1
ATOM 684 C C . VAL A 1 91 ? -3.289 11.784 11.787 1.00 87.50 91 VAL A C 1
ATOM 686 O O . VAL A 1 91 ? -4.073 11.627 10.856 1.00 87.50 91 VAL A O 1
ATOM 689 N N . LYS A 1 92 ? -3.611 11.425 13.034 1.00 85.94 92 LYS A N 1
ATOM 690 C CA . LYS A 1 92 ? -4.865 10.763 13.410 1.00 85.94 92 LYS A CA 1
ATOM 691 C C . LYS A 1 92 ? -6.112 11.533 12.971 1.00 85.94 92 LYS A C 1
ATOM 693 O O . LYS A 1 92 ? -7.084 10.911 12.563 1.00 85.94 92 LYS A O 1
ATOM 698 N N . GLU A 1 93 ? -6.094 12.861 13.067 1.00 84.94 93 GLU A N 1
ATOM 699 C CA . GLU A 1 93 ? -7.234 13.706 12.678 1.00 84.94 93 GLU A CA 1
ATOM 700 C C . GLU A 1 93 ? -7.441 13.768 11.158 1.00 84.94 93 GLU A C 1
ATOM 702 O O . GLU A 1 93 ? -8.542 14.068 10.713 1.00 84.94 93 GLU A O 1
ATOM 707 N N . MET A 1 94 ? -6.405 13.462 10.370 1.00 82.50 94 MET A N 1
ATOM 708 C CA . MET A 1 94 ? -6.456 13.463 8.902 1.00 82.50 94 MET A CA 1
ATOM 709 C C . MET A 1 94 ? -6.941 12.128 8.328 1.00 82.50 94 MET A C 1
ATOM 711 O O . MET A 1 94 ? -7.319 12.060 7.163 1.00 82.50 94 MET A O 1
ATOM 715 N N . LEU A 1 95 ? -6.945 11.067 9.142 1.00 80.81 95 LEU A N 1
ATOM 716 C CA . LEU A 1 95 ? -7.401 9.741 8.742 1.00 80.81 95 LEU A CA 1
ATOM 717 C C . LEU A 1 95 ? -8.926 9.708 8.612 1.00 80.81 95 LEU A C 1
ATOM 719 O O . LEU A 1 95 ? -9.645 9.369 9.553 1.00 80.81 95 LEU A O 1
ATOM 723 N N . GLU A 1 96 ? -9.413 9.983 7.409 1.00 71.38 96 GLU A N 1
ATOM 724 C CA . GLU A 1 96 ? -10.811 9.790 7.040 1.00 71.38 96 GLU A CA 1
ATOM 725 C C . GLU A 1 96 ? -10.963 8.612 6.069 1.00 71.38 96 GLU A C 1
ATOM 727 O O . GLU A 1 96 ? -10.216 8.451 5.106 1.00 71.38 96 GLU A O 1
ATOM 732 N N . ARG A 1 97 ? 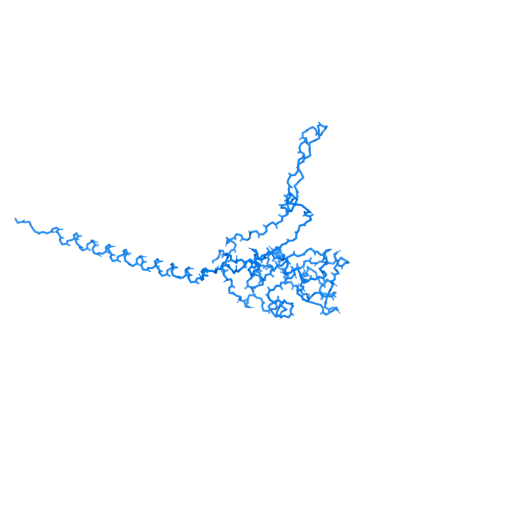-11.956 7.748 6.311 1.00 71.31 97 ARG A N 1
ATOM 733 C CA . ARG A 1 97 ? -12.255 6.598 5.443 1.00 71.31 97 ARG A CA 1
ATOM 734 C C . ARG A 1 97 ? -13.652 6.725 4.858 1.00 71.31 97 ARG A C 1
ATOM 736 O O . ARG A 1 97 ? -14.623 6.840 5.598 1.00 71.31 97 ARG A O 1
ATOM 743 N N . ALA A 1 98 ? -13.776 6.573 3.541 1.00 70.12 98 ALA A N 1
ATOM 744 C CA . ALA A 1 98 ? -15.072 6.580 2.853 1.00 70.12 98 ALA A CA 1
ATOM 745 C C . ALA A 1 98 ? -15.707 5.180 2.695 1.00 70.12 98 ALA A C 1
ATOM 747 O O . ALA A 1 98 ? -16.482 4.945 1.771 1.00 70.12 98 ALA A O 1
ATOM 748 N N . GLY A 1 99 ? -15.382 4.224 3.577 1.00 73.69 99 GLY A N 1
ATOM 749 C CA . GLY A 1 99 ? -16.003 2.889 3.570 1.00 73.69 99 GLY A CA 1
ATOM 750 C C . GLY A 1 99 ? -15.471 1.916 2.510 1.00 73.69 99 GLY A C 1
ATOM 751 O O . GLY A 1 99 ? -16.158 0.963 2.145 1.00 73.69 99 GLY A O 1
ATOM 752 N N . ILE A 1 100 ? -14.251 2.129 2.020 1.00 81.00 100 ILE A N 1
ATOM 753 C CA . ILE A 1 100 ? -13.603 1.237 1.055 1.00 81.00 100 ILE A CA 1
ATOM 754 C C . ILE A 1 100 ? -12.994 0.010 1.770 1.00 81.00 100 ILE A C 1
ATOM 756 O O . ILE A 1 100 ? -12.273 0.181 2.763 1.00 81.00 100 ILE A O 1
ATOM 760 N N . PRO A 1 101 ? -13.275 -1.228 1.300 1.00 80.00 101 PRO A N 1
ATOM 761 C CA . PRO A 1 101 ? -12.883 -2.450 2.002 1.00 80.00 101 PRO A CA 1
ATOM 762 C C . PRO A 1 101 ? -11.406 -2.823 1.813 1.00 80.00 101 PRO A C 1
ATOM 764 O O . PRO A 1 101 ? -10.803 -3.364 2.733 1.00 80.00 101 PRO A O 1
ATOM 767 N N . ASN A 1 102 ? -10.804 -2.500 0.664 1.00 88.25 102 ASN A N 1
ATOM 768 C CA . ASN A 1 102 ? -9.418 -2.817 0.292 1.00 88.25 102 ASN A CA 1
ATOM 769 C C . ASN A 1 102 ? -8.402 -1.781 0.801 1.00 88.25 102 ASN A C 1
ATOM 771 O O . ASN A 1 102 ? -7.471 -1.417 0.086 1.00 88.25 102 ASN A O 1
ATOM 775 N N . TYR A 1 103 ? -8.575 -1.322 2.041 1.00 89.12 103 TYR A N 1
ATOM 776 C CA . TYR A 1 103 ? -7.737 -0.302 2.673 1.00 89.12 103 TYR A CA 1
ATOM 777 C C . TYR A 1 103 ? -7.083 -0.848 3.946 1.00 89.12 103 TYR A C 1
ATOM 779 O O . TYR A 1 103 ? -7.782 -1.330 4.840 1.00 89.12 103 TYR A O 1
ATOM 787 N N . LEU A 1 104 ? -5.754 -0.763 4.036 1.00 91.56 104 LEU A N 1
ATOM 788 C CA . LEU A 1 104 ? -4.972 -1.163 5.204 1.00 91.56 104 LEU A CA 1
ATOM 789 C C . LEU A 1 104 ? -4.138 0.007 5.726 1.00 91.56 104 LEU A C 1
ATOM 791 O O . LEU A 1 104 ? -3.329 0.583 4.999 1.00 91.56 104 LEU A O 1
ATOM 795 N N . VAL A 1 105 ? -4.274 0.287 7.021 1.00 90.81 105 VAL A N 1
ATOM 796 C CA . VAL A 1 105 ? -3.390 1.219 7.725 1.00 90.81 105 VAL A CA 1
ATOM 797 C C . VAL A 1 105 ? -2.238 0.457 8.364 1.00 90.81 105 VAL A C 1
ATOM 799 O O . VAL A 1 105 ? -2.447 -0.501 9.112 1.00 90.81 105 VAL A O 1
ATOM 802 N N . VAL A 1 106 ? -1.021 0.904 8.075 1.00 91.75 106 VAL A N 1
ATOM 803 C CA . VAL A 1 106 ? 0.210 0.473 8.731 1.00 91.75 106 VAL A CA 1
ATOM 804 C C . VAL A 1 106 ? 0.523 1.482 9.834 1.00 91.75 106 VAL A C 1
ATOM 806 O O . VAL A 1 106 ? 0.850 2.637 9.559 1.00 91.75 106 VAL A O 1
ATOM 809 N N . ALA A 1 107 ? 0.363 1.059 11.084 1.00 91.06 107 ALA A N 1
ATOM 810 C CA . ALA A 1 107 ? 0.498 1.918 12.253 1.00 91.06 107 ALA A CA 1
ATOM 811 C C . ALA A 1 107 ? 1.949 1.972 12.750 1.00 91.06 107 ALA A C 1
ATOM 813 O O . ALA A 1 107 ? 2.570 0.926 12.949 1.00 91.06 107 ALA A O 1
ATOM 814 N N . GLN A 1 108 ? 2.444 3.185 13.000 1.00 88.94 108 GLN A N 1
ATOM 815 C CA . GLN A 1 108 ? 3.781 3.444 13.556 1.00 88.94 108 GLN A CA 1
ATOM 816 C C . GLN A 1 108 ? 3.791 3.461 15.097 1.00 88.94 108 GLN A C 1
ATOM 818 O O . GLN A 1 108 ? 4.827 3.258 15.724 1.00 88.94 108 GLN A O 1
ATOM 823 N N . ASP A 1 109 ? 2.637 3.665 15.737 1.00 89.69 109 ASP A N 1
ATOM 824 C CA . ASP A 1 109 ? 2.494 3.732 17.194 1.00 89.69 109 ASP A CA 1
ATOM 825 C C . ASP A 1 109 ? 1.277 2.949 17.701 1.00 89.69 109 ASP A C 1
ATOM 827 O O . ASP A 1 109 ? 0.438 2.470 16.939 1.00 89.69 109 ASP A O 1
ATOM 831 N N . ASP A 1 110 ? 1.231 2.733 19.018 1.00 91.38 110 ASP A N 1
ATOM 832 C CA . ASP A 1 110 ? 0.131 2.007 19.666 1.00 91.38 110 ASP A CA 1
ATOM 833 C C . ASP A 1 110 ? -1.174 2.812 19.706 1.00 91.38 110 ASP A C 1
ATOM 835 O O . ASP A 1 110 ? -2.252 2.228 19.777 1.00 91.38 110 ASP A O 1
ATOM 839 N N . ASP A 1 111 ? -1.116 4.140 19.635 1.00 91.94 111 ASP A N 1
ATOM 840 C CA . ASP A 1 111 ? -2.312 4.982 19.697 1.00 91.94 111 ASP A CA 1
ATOM 841 C C . ASP A 1 111 ? -3.180 4.822 18.445 1.00 91.94 111 ASP A C 1
ATOM 843 O O . ASP A 1 111 ? -4.406 4.720 18.560 1.00 91.94 111 ASP A O 1
ATOM 847 N N . ILE A 1 112 ? -2.565 4.768 17.254 1.00 91.19 112 ILE A N 1
ATOM 848 C CA . ILE A 1 112 ? -3.280 4.460 16.011 1.00 91.19 112 ILE A CA 1
ATOM 849 C C . ILE A 1 112 ? -3.807 3.029 16.037 1.00 91.19 112 ILE A C 1
ATOM 851 O O . ILE A 1 112 ? -4.956 2.811 15.656 1.00 91.19 112 ILE A O 1
ATOM 855 N N . VAL A 1 113 ? -3.035 2.060 16.541 1.00 91.62 113 VAL A N 1
ATOM 856 C CA . VAL A 1 113 ? -3.532 0.681 16.695 1.00 91.62 113 VAL A CA 1
ATOM 857 C C . VAL A 1 113 ? -4.793 0.659 17.548 1.00 91.62 113 VAL A C 1
ATOM 859 O O . VAL A 1 113 ? -5.827 0.181 17.088 1.00 91.62 113 VAL A O 1
ATOM 862 N N . ASN A 1 114 ? -4.742 1.252 18.741 1.00 93.12 114 ASN A N 1
ATOM 863 C CA . ASN A 1 114 ? -5.878 1.303 19.655 1.00 93.12 114 ASN A CA 1
ATOM 864 C C . ASN A 1 114 ? -7.086 2.002 19.017 1.00 93.12 114 ASN A C 1
ATOM 866 O O . ASN A 1 114 ? -8.218 1.552 19.173 1.00 93.12 114 ASN A O 1
ATOM 870 N N . PHE A 1 115 ? -6.860 3.090 18.274 1.00 90.69 115 PHE A N 1
ATOM 871 C CA . PHE A 1 115 ? -7.926 3.812 17.581 1.00 90.69 115 PHE A CA 1
ATOM 872 C C . PHE A 1 115 ? -8.638 2.951 16.528 1.00 90.69 115 PHE A C 1
ATOM 874 O O . PHE A 1 115 ? -9.867 2.936 16.484 1.00 90.69 115 PHE A O 1
ATOM 881 N N . PHE A 1 116 ? -7.890 2.208 15.712 1.00 89.31 116 PHE A N 1
ATOM 882 C CA . PHE A 1 116 ? -8.470 1.342 14.683 1.00 89.31 116 PHE A CA 1
ATOM 883 C C . PHE A 1 116 ? -9.088 0.067 15.268 1.00 89.31 116 PHE A C 1
ATOM 885 O O . PHE A 1 116 ? -10.158 -0.350 14.824 1.00 89.31 116 PHE A O 1
ATOM 892 N N . GLU A 1 117 ? -8.486 -0.516 16.305 1.00 89.56 117 GLU A N 1
ATOM 893 C CA . GLU A 1 117 ? -9.042 -1.680 17.003 1.00 89.56 117 GLU A CA 1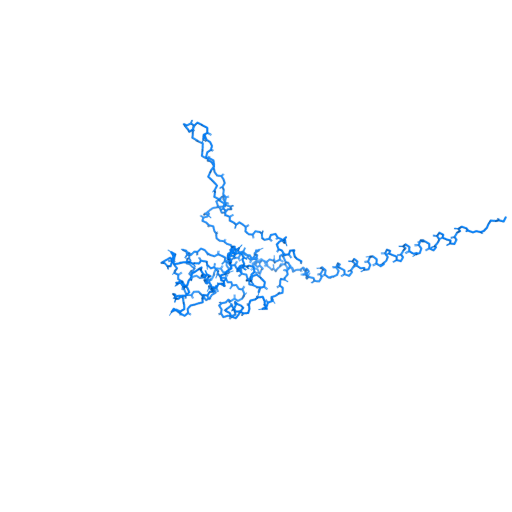
ATOM 894 C C . GLU A 1 117 ? -10.390 -1.363 17.667 1.00 89.56 117 GLU A C 1
ATOM 896 O O . GLU A 1 117 ? -11.316 -2.176 17.586 1.00 89.56 117 GLU A O 1
ATOM 901 N N . LEU A 1 118 ? -10.532 -0.167 18.255 1.00 89.69 118 LEU A N 1
ATOM 902 C CA . LEU A 1 118 ? -11.794 0.325 18.822 1.00 89.69 118 LEU A CA 1
ATOM 903 C C . LEU A 1 118 ? -12.897 0.473 17.766 1.00 89.69 118 LEU A C 1
ATOM 905 O O . LEU A 1 118 ? -14.061 0.206 18.060 1.00 89.69 118 LEU A O 1
ATOM 909 N N . ASN A 1 119 ? -12.533 0.861 16.543 1.00 84.94 119 ASN A N 1
ATOM 910 C CA . ASN A 1 119 ? -13.461 0.999 15.419 1.00 84.94 119 ASN A CA 1
ATOM 911 C C . ASN A 1 119 ? -13.680 -0.319 14.649 1.00 84.94 119 ASN A C 1
ATOM 913 O O . ASN A 1 119 ? -14.445 -0.341 13.689 1.00 84.94 119 ASN A O 1
ATOM 917 N N . HIS A 1 120 ? -13.041 -1.420 15.071 1.00 84.00 120 HIS A N 1
ATOM 918 C CA . HIS A 1 120 ? -13.027 -2.718 14.380 1.00 84.00 120 HIS A CA 1
ATOM 919 C C . HIS A 1 120 ? -12.490 -2.666 12.944 1.00 84.00 120 HIS A C 1
ATOM 921 O O . HIS A 1 120 ? -12.831 -3.508 12.107 1.00 84.00 120 HIS A O 1
ATOM 927 N N . ASP A 1 121 ? -11.621 -1.699 12.673 1.00 85.06 121 ASP A N 1
ATOM 928 C CA . ASP A 1 121 ? -11.053 -1.478 11.358 1.00 85.06 121 ASP A CA 1
ATOM 929 C C . ASP A 1 121 ? -9.721 -2.219 11.170 1.00 85.06 121 ASP A C 1
ATOM 931 O O . ASP A 1 121 ? -8.987 -2.457 12.135 1.00 85.06 121 ASP A O 1
ATOM 935 N N . PRO A 1 122 ? -9.366 -2.600 9.928 1.00 88.25 122 PRO A N 1
ATOM 936 C CA . PRO A 1 122 ? -8.116 -3.298 9.672 1.00 88.25 122 PRO A CA 1
ATOM 937 C C . PRO A 1 122 ? -6.904 -2.395 9.907 1.00 88.25 122 PRO A C 1
ATOM 939 O O . PRO A 1 122 ? -6.703 -1.400 9.211 1.00 88.25 122 PRO A O 1
ATOM 942 N N . VAL A 1 123 ? -6.052 -2.802 10.843 1.00 91.44 123 VAL A N 1
ATOM 943 C CA . VAL A 1 123 ? -4.771 -2.156 11.127 1.00 91.44 123 VAL A CA 1
ATOM 944 C C . VAL A 1 123 ? -3.673 -3.203 11.229 1.00 91.44 123 VAL A C 1
ATOM 946 O O . VAL A 1 123 ? -3.876 -4.311 11.738 1.00 91.44 123 VAL A O 1
ATOM 949 N N . TYR A 1 124 ? -2.496 -2.861 10.722 1.00 92.19 124 TYR A N 1
ATOM 950 C CA . TYR A 1 124 ? -1.296 -3.662 10.864 1.00 92.19 124 TYR A CA 1
ATOM 951 C C . TYR A 1 124 ? -0.217 -2.842 11.556 1.00 92.19 124 TYR A C 1
ATOM 953 O O . TYR A 1 124 ? 0.184 -1.793 11.069 1.00 92.19 124 TYR A O 1
ATOM 961 N N . LYS A 1 125 ? 0.279 -3.344 12.683 1.00 90.25 125 LYS A N 1
ATOM 962 C CA . LYS A 1 125 ? 1.493 -2.835 13.315 1.00 90.25 125 LYS A CA 1
ATOM 963 C C . LYS A 1 125 ? 2.557 -3.913 13.255 1.00 90.25 125 LYS A C 1
ATOM 965 O O . LYS A 1 125 ? 2.297 -5.064 13.629 1.00 90.25 125 LYS A O 1
ATOM 970 N N . ARG A 1 126 ? 3.728 -3.528 12.757 1.00 85.25 126 ARG A N 1
ATOM 971 C CA . ARG A 1 126 ? 4.909 -4.383 12.725 1.00 85.25 126 ARG A CA 1
ATOM 972 C C . ARG A 1 126 ? 5.557 -4.419 14.108 1.00 85.25 126 ARG A C 1
ATOM 974 O O . ARG A 1 126 ? 5.395 -3.495 14.903 1.00 85.25 126 ARG A O 1
ATOM 981 N N . ASP A 1 127 ? 6.259 -5.506 14.399 1.00 83.19 127 ASP A N 1
ATOM 982 C CA . ASP A 1 127 ? 7.034 -5.604 15.630 1.00 83.19 127 ASP A CA 1
ATOM 983 C C . ASP A 1 127 ? 8.216 -4.611 15.577 1.00 83.19 127 ASP A C 1
ATOM 985 O O . ASP A 1 127 ? 8.777 -4.394 14.498 1.00 83.19 127 ASP A O 1
ATOM 989 N N . PRO A 1 128 ? 8.574 -3.967 16.702 1.00 71.88 128 PRO A N 1
ATOM 990 C CA . PRO A 1 128 ? 9.578 -2.907 16.719 1.00 71.88 128 PRO A CA 1
ATOM 991 C C . PRO A 1 128 ? 10.980 -3.462 16.420 1.00 71.88 128 PRO A C 1
ATOM 993 O O . PRO A 1 128 ? 11.627 -4.041 17.292 1.00 71.88 128 PRO A O 1
ATOM 996 N N . ASP A 1 129 ? 11.465 -3.238 15.197 1.00 67.19 129 ASP A N 1
ATOM 997 C CA . ASP A 1 129 ? 12.826 -3.563 14.761 1.00 67.19 129 ASP A CA 1
ATOM 998 C C . ASP A 1 129 ? 13.680 -2.283 14.699 1.00 67.19 129 ASP A C 1
ATOM 1000 O O . ASP A 1 129 ? 13.330 -1.312 14.037 1.00 67.19 129 ASP A O 1
ATOM 1004 N N . GLN A 1 130 ? 14.841 -2.277 15.360 1.00 54.00 130 GLN A N 1
ATOM 1005 C CA . GLN A 1 130 ? 15.629 -1.057 15.616 1.00 54.00 130 GLN A CA 1
ATOM 1006 C C . GLN A 1 130 ? 16.362 -0.435 14.410 1.00 54.00 130 GLN A C 1
ATOM 1008 O O . GLN A 1 130 ? 17.039 0.571 14.599 1.00 54.00 130 GLN A O 1
ATOM 1013 N N . ASN A 1 131 ? 16.311 -1.010 13.204 1.00 53.53 131 ASN A N 1
ATOM 1014 C CA . ASN A 1 131 ? 17.322 -0.694 12.182 1.00 53.53 131 ASN A CA 1
ATOM 1015 C C . ASN A 1 131 ? 16.837 -0.529 10.741 1.00 53.53 131 ASN A C 1
ATOM 1017 O O . ASN A 1 131 ? 17.688 -0.413 9.858 1.00 53.53 131 ASN A O 1
ATOM 1021 N N . VAL A 1 132 ? 15.531 -0.526 10.457 1.00 58.53 132 VAL A N 1
ATOM 1022 C CA . VAL A 1 132 ? 15.103 -0.370 9.061 1.00 58.53 132 VAL A CA 1
ATOM 1023 C C . VAL A 1 132 ? 13.815 0.415 8.903 1.00 58.53 132 VAL A C 1
ATOM 1025 O O . VAL A 1 132 ? 12.900 0.286 9.711 1.00 58.53 132 VAL A O 1
ATOM 1028 N N . ASP A 1 133 ? 13.755 1.180 7.815 1.00 65.06 133 ASP A N 1
ATOM 1029 C CA . ASP A 1 133 ? 12.570 1.885 7.343 1.00 65.06 133 ASP A CA 1
ATOM 1030 C C . ASP A 1 133 ? 11.375 0.923 7.275 1.00 65.06 133 ASP A C 1
ATOM 1032 O O . ASP A 1 133 ? 11.309 0.015 6.435 1.00 65.06 133 ASP A O 1
ATOM 1036 N N . GLU A 1 134 ? 10.419 1.120 8.182 1.00 70.88 134 GLU A N 1
ATOM 1037 C CA . GLU A 1 134 ? 9.263 0.237 8.360 1.00 70.88 134 GLU A CA 1
ATOM 1038 C C . GLU A 1 134 ? 8.467 0.065 7.062 1.00 70.88 134 GLU A C 1
ATOM 1040 O O . GLU A 1 134 ? 7.989 -1.032 6.761 1.00 70.88 134 GLU A O 1
ATOM 1045 N N . ILE A 1 135 ? 8.404 1.121 6.244 1.00 77.38 135 ILE A N 1
ATOM 1046 C CA . ILE A 1 135 ? 7.678 1.127 4.976 1.00 77.38 135 ILE A CA 1
ATOM 1047 C C . ILE A 1 135 ? 8.235 0.115 3.973 1.00 77.38 135 ILE A C 1
ATOM 1049 O O . ILE A 1 135 ? 7.471 -0.665 3.407 1.00 77.38 135 ILE A O 1
ATOM 1053 N N . PHE A 1 136 ? 9.557 0.056 3.780 1.00 80.69 136 PHE A N 1
ATOM 1054 C CA . PHE A 1 136 ? 10.156 -0.822 2.769 1.00 80.69 136 PHE A CA 1
ATOM 1055 C C . PHE A 1 136 ? 9.994 -2.287 3.120 1.00 80.69 136 PHE A C 1
ATOM 1057 O O . PHE A 1 136 ? 9.777 -3.124 2.243 1.00 80.69 136 PHE A O 1
ATOM 1064 N N . HIS A 1 137 ? 10.052 -2.602 4.407 1.00 84.81 137 HIS A N 1
ATOM 1065 C CA . HIS A 1 137 ? 9.826 -3.958 4.868 1.00 84.81 137 HIS A CA 1
ATOM 1066 C C . HIS A 1 137 ? 8.390 -4.403 4.675 1.00 84.81 137 HIS A C 1
ATOM 1068 O O . HIS A 1 137 ? 8.167 -5.482 4.128 1.00 84.81 137 HIS A O 1
ATOM 1074 N N . VAL A 1 138 ? 7.429 -3.570 5.075 1.00 87.56 138 VAL A N 1
ATOM 1075 C CA . VAL A 1 138 ? 6.018 -3.913 4.908 1.00 87.56 138 VAL A CA 1
ATOM 1076 C C . VAL A 1 138 ? 5.682 -4.036 3.425 1.00 8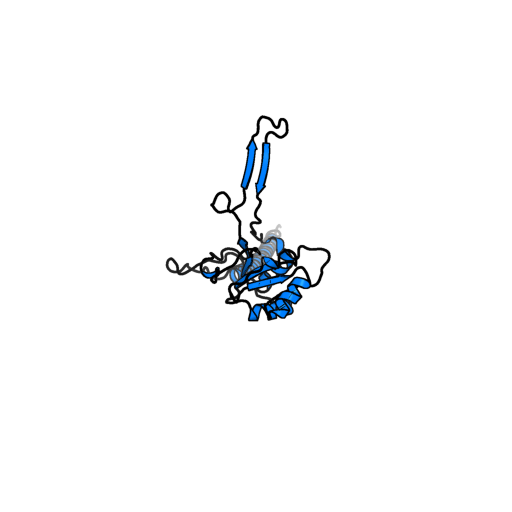7.56 138 VAL A C 1
ATOM 1078 O O . VAL A 1 138 ? 5.109 -5.046 3.026 1.00 87.56 138 VAL A O 1
ATOM 1081 N N . LEU A 1 139 ? 6.128 -3.099 2.581 1.00 88.62 139 LEU A N 1
ATOM 1082 C CA . LEU A 1 139 ? 5.964 -3.205 1.127 1.00 88.62 139 LEU A CA 1
ATOM 1083 C C . LEU A 1 139 ? 6.578 -4.501 0.584 1.00 88.62 139 LEU A C 1
ATOM 1085 O O . LEU A 1 139 ? 5.922 -5.231 -0.155 1.00 88.62 139 LEU A O 1
ATOM 1089 N N . ARG A 1 140 ? 7.799 -4.855 0.997 1.00 86.94 140 ARG A N 1
ATOM 1090 C CA . ARG A 1 140 ? 8.446 -6.105 0.577 1.00 86.94 140 ARG A CA 1
ATOM 1091 C C . ARG A 1 140 ? 7.637 -7.338 0.977 1.00 86.94 140 ARG A C 1
ATOM 1093 O O . ARG A 1 140 ? 7.520 -8.269 0.183 1.00 86.94 140 ARG A O 1
ATOM 1100 N N . GLU A 1 141 ? 7.099 -7.375 2.190 1.00 89.44 141 GLU A N 1
ATOM 1101 C CA . GLU A 1 141 ? 6.261 -8.481 2.657 1.00 89.44 141 GLU A CA 1
ATOM 1102 C C . GLU A 1 141 ? 4.960 -8.576 1.852 1.00 89.44 141 GLU A C 1
ATOM 1104 O O . GLU A 1 141 ? 4.610 -9.666 1.397 1.00 89.44 141 GLU A O 1
ATOM 1109 N N . LEU A 1 142 ? 4.296 -7.447 1.589 1.00 91.06 142 LEU A N 1
ATOM 1110 C CA . LEU A 1 142 ? 3.096 -7.381 0.749 1.00 91.06 142 LEU A CA 1
ATOM 1111 C C . LEU A 1 142 ? 3.358 -7.923 -0.663 1.00 91.06 142 LEU A C 1
ATOM 1113 O O . LEU A 1 142 ? 2.598 -8.761 -1.159 1.00 91.06 142 LEU A O 1
ATOM 1117 N N . LEU A 1 143 ? 4.475 -7.524 -1.275 1.00 88.44 143 LEU A N 1
ATOM 1118 C CA . LEU A 1 143 ? 4.883 -7.996 -2.598 1.00 88.44 143 LEU A CA 1
ATOM 1119 C C . LEU A 1 143 ? 5.204 -9.497 -2.612 1.00 88.44 143 LEU A C 1
ATOM 1121 O O . LEU A 1 143 ? 4.794 -10.208 -3.529 1.00 88.44 143 LEU A O 1
ATOM 1125 N N . ARG A 1 144 ? 5.892 -10.017 -1.584 1.00 88.69 144 ARG A N 1
ATOM 1126 C CA . ARG A 1 144 ? 6.175 -11.463 -1.451 1.00 88.69 144 ARG A CA 1
ATOM 1127 C C . ARG A 1 144 ? 4.916 -12.295 -1.210 1.00 88.69 144 ARG A C 1
ATOM 1129 O O . ARG A 1 144 ? 4.870 -13.461 -1.596 1.00 88.69 144 ARG A O 1
ATOM 1136 N N . LEU A 1 145 ? 3.892 -11.698 -0.609 1.00 90.12 145 LEU A N 1
ATOM 1137 C CA . LEU A 1 145 ? 2.563 -12.289 -0.462 1.00 90.12 145 LEU A CA 1
ATOM 1138 C C . LEU A 1 145 ? 1.714 -12.182 -1.747 1.00 90.12 145 LEU A C 1
ATOM 1140 O O . LEU A 1 145 ? 0.607 -12.727 -1.796 1.00 90.12 145 LEU A O 1
ATOM 1144 N N . GLY A 1 146 ? 2.235 -11.526 -2.790 1.00 87.88 146 GLY A N 1
ATOM 1145 C CA . GLY A 1 146 ? 1.617 -11.418 -4.110 1.00 87.88 146 GLY A CA 1
ATOM 1146 C C . GLY A 1 146 ? 0.508 -10.372 -4.201 1.00 87.88 146 GLY A C 1
ATOM 1147 O O . GLY A 1 146 ? -0.423 -10.564 -4.982 1.00 87.88 146 GLY A O 1
ATOM 1148 N N . TYR A 1 147 ? 0.568 -9.315 -3.386 1.00 89.12 147 TYR A N 1
ATOM 1149 C CA . TYR A 1 147 ? -0.384 -8.205 -3.434 1.00 89.12 147 TYR A CA 1
ATOM 1150 C C . TYR A 1 147 ? 0.152 -7.049 -4.280 1.00 89.12 147 TYR A C 1
ATOM 1152 O O . TYR A 1 147 ? 1.327 -6.705 -4.185 1.00 89.12 147 TYR A O 1
ATOM 1160 N N . ASN A 1 148 ? -0.732 -6.445 -5.072 1.00 87.19 148 ASN A N 1
ATOM 1161 C CA . ASN A 1 148 ? -0.494 -5.177 -5.752 1.00 87.19 148 ASN A CA 1
ATOM 1162 C C . ASN A 1 148 ? -0.831 -4.051 -4.779 1.00 87.19 148 ASN A C 1
ATOM 1164 O O . ASN A 1 148 ? -1.925 -4.035 -4.202 1.00 87.19 148 ASN A O 1
ATOM 1168 N N . VAL A 1 149 ? 0.108 -3.131 -4.597 1.00 89.75 149 VAL A N 1
ATOM 1169 C CA . VAL A 1 149 ? 0.001 -2.100 -3.568 1.00 89.75 149 VAL A CA 1
ATOM 1170 C C . VAL A 1 149 ? -0.115 -0.728 -4.210 1.00 89.75 149 VAL A C 1
ATOM 1172 O O . VAL A 1 149 ? 0.731 -0.348 -5.016 1.00 89.75 149 VAL A O 1
ATOM 1175 N N . LEU A 1 150 ? -1.142 0.016 -3.799 1.00 90.50 150 LEU A N 1
ATOM 1176 C CA . LEU A 1 150 ? -1.225 1.457 -3.991 1.00 90.50 150 LEU A CA 1
ATOM 1177 C C . LEU A 1 150 ? -0.860 2.132 -2.667 1.00 90.50 150 LEU A C 1
ATOM 1179 O O . LEU A 1 150 ? -1.618 2.051 -1.699 1.00 90.50 150 LEU A O 1
ATOM 1183 N N . LEU A 1 151 ? 0.307 2.762 -2.615 1.00 89.56 151 LEU A N 1
ATOM 1184 C CA . LEU A 1 151 ? 0.738 3.564 -1.482 1.00 89.56 151 LEU A CA 1
ATOM 1185 C C . LEU A 1 151 ? 0.016 4.915 -1.527 1.00 89.56 151 LEU A C 1
ATOM 1187 O O . LEU A 1 151 ? 0.153 5.672 -2.488 1.00 89.56 151 LEU A O 1
ATOM 1191 N N . SER A 1 152 ? -0.771 5.183 -0.492 1.00 88.38 152 SER A N 1
ATOM 1192 C CA . SER A 1 152 ? -1.553 6.403 -0.340 1.00 88.38 152 SER A CA 1
ATOM 1193 C C . SER A 1 152 ? -1.022 7.253 0.798 1.00 88.38 152 SER A C 1
ATOM 1195 O O . SER A 1 152 ? -0.628 6.727 1.844 1.00 88.38 152 SER A O 1
ATOM 1197 N N . ASP A 1 153 ? -1.126 8.562 0.611 1.00 85.12 153 ASP A N 1
ATOM 1198 C CA . ASP A 1 153 ? -0.955 9.523 1.689 1.00 85.12 153 ASP A CA 1
ATOM 1199 C C . ASP A 1 153 ? -2.161 9.491 2.636 1.00 85.12 153 ASP A C 1
ATOM 1201 O O . ASP A 1 153 ? -3.227 8.950 2.317 1.00 85.12 153 ASP A O 1
ATOM 1205 N N . VAL A 1 154 ? -1.950 10.037 3.833 1.00 83.69 154 VAL A N 1
ATOM 1206 C CA . VAL A 1 154 ? -2.884 9.960 4.967 1.00 83.69 154 VAL A CA 1
ATOM 1207 C C . VAL A 1 154 ? -4.056 10.921 4.820 1.00 83.69 154 VAL A C 1
ATOM 1209 O O . VAL A 1 154 ? -5.149 10.639 5.298 1.00 83.69 154 VAL A O 1
ATOM 1212 N N . ASP A 1 155 ? -3.821 12.050 4.162 1.00 82.38 155 ASP A N 1
ATOM 1213 C CA . ASP A 1 155 ? -4.776 13.128 3.915 1.00 82.38 155 ASP A CA 1
ATOM 1214 C C . ASP A 1 155 ? -5.605 12.915 2.637 1.00 82.38 155 ASP A C 1
ATOM 1216 O O . ASP A 1 155 ? -6.361 13.795 2.217 1.00 82.38 155 ASP A O 1
ATOM 1220 N N . ILE A 1 156 ? -5.506 11.731 2.028 1.00 84.38 156 ILE A N 1
ATOM 1221 C CA . ILE A 1 156 ? -6.222 11.378 0.808 1.00 84.38 156 ILE A CA 1
ATOM 1222 C C . ILE A 1 156 ? -7.361 10.419 1.127 1.00 84.38 156 ILE A C 1
ATOM 1224 O O . ILE A 1 156 ? -7.179 9.336 1.682 1.00 84.38 156 ILE A O 1
ATOM 1228 N N . VAL A 1 157 ? -8.559 10.797 0.684 1.00 84.44 157 VAL A N 1
ATOM 1229 C CA . VAL A 1 157 ? -9.768 9.987 0.824 1.00 84.44 157 VAL A CA 1
ATOM 1230 C C . VAL A 1 157 ? -10.222 9.503 -0.545 1.00 84.44 157 VAL A C 1
ATOM 1232 O O . VAL A 1 157 ? -10.589 10.284 -1.424 1.00 84.44 157 VAL A O 1
ATOM 1235 N N . TYR A 1 158 ? -10.267 8.187 -0.712 1.00 83.75 158 TYR A N 1
ATOM 1236 C CA . TYR A 1 158 ? -10.853 7.566 -1.894 1.00 83.75 158 TYR A CA 1
ATOM 1237 C C . TYR A 1 158 ? -12.356 7.419 -1.703 1.00 83.75 158 TYR A C 1
ATOM 1239 O O . TYR A 1 158 ? -12.798 6.813 -0.734 1.00 83.75 158 TYR A O 1
ATOM 1247 N N . LEU A 1 159 ? -13.147 7.939 -2.641 1.00 85.06 159 LEU A N 1
ATOM 1248 C CA . LEU A 1 159 ? -14.610 7.800 -2.631 1.00 85.06 159 LEU A CA 1
ATOM 1249 C C . LEU A 1 159 ? -15.092 6.532 -3.352 1.00 85.06 159 LEU A C 1
ATOM 1251 O O . LEU A 1 159 ? -16.224 6.095 -3.156 1.00 85.06 159 LEU A O 1
ATOM 1255 N N . GLN A 1 160 ? -14.254 5.973 -4.226 1.00 84.88 160 GLN A N 1
ATOM 1256 C CA . GLN A 1 160 ? -14.504 4.770 -5.019 1.00 84.88 160 GLN A CA 1
ATOM 1257 C C . GLN A 1 160 ? -13.202 3.976 -5.151 1.00 84.88 160 GLN A C 1
ATOM 1259 O O . GLN A 1 160 ? -12.123 4.531 -4.943 1.00 84.88 160 GLN A O 1
ATOM 1264 N N . ASP A 1 161 ? -13.307 2.695 -5.505 1.00 84.81 161 ASP A N 1
ATOM 1265 C CA . ASP A 1 161 ? -12.149 1.826 -5.723 1.00 84.81 161 ASP A CA 1
ATOM 1266 C C . ASP A 1 161 ? -11.254 2.370 -6.865 1.00 84.81 161 ASP A C 1
ATOM 1268 O O . ASP A 1 161 ? -11.688 2.392 -8.023 1.00 84.81 161 ASP A O 1
ATOM 1272 N N . PRO A 1 162 ? -10.014 2.822 -6.577 1.00 86.31 162 PRO A N 1
ATOM 1273 C CA . PRO A 1 162 ? -9.150 3.440 -7.578 1.00 86.31 162 PRO A CA 1
ATOM 1274 C C . PRO A 1 162 ? -8.530 2.421 -8.540 1.00 86.31 162 PRO A C 1
ATOM 1276 O O . PRO A 1 162 ? -8.090 2.798 -9.629 1.00 86.31 162 PRO A O 1
ATOM 1279 N N . PHE A 1 163 ? -8.506 1.127 -8.191 1.00 85.06 163 PHE A N 1
ATOM 1280 C CA . PHE A 1 163 ? -7.796 0.117 -8.978 1.00 85.06 163 PHE A CA 1
ATOM 1281 C C . PHE A 1 163 ? -8.382 -0.062 -10.375 1.00 85.06 163 PHE A C 1
ATOM 1283 O O . PHE A 1 163 ? -7.694 -0.527 -11.288 1.00 85.06 163 PHE A O 1
ATOM 1290 N N . ASP A 1 164 ? -9.634 0.327 -10.611 1.00 82.81 164 ASP A N 1
ATOM 1291 C CA . ASP A 1 164 ? -10.193 0.246 -11.952 1.00 82.81 164 ASP A CA 1
ATOM 1292 C C . ASP A 1 164 ? -9.607 1.265 -12.937 1.00 82.81 164 ASP A C 1
ATOM 1294 O O . ASP A 1 164 ? -9.592 0.978 -14.139 1.00 82.81 164 ASP A O 1
ATOM 1298 N N . HIS A 1 165 ? -9.046 2.363 -12.430 1.00 82.12 165 HIS A N 1
ATOM 1299 C CA . HIS A 1 165 ? -8.465 3.465 -13.202 1.00 82.12 165 HIS A CA 1
ATOM 1300 C C . HIS A 1 165 ? -6.933 3.433 -13.271 1.00 82.12 165 HIS A C 1
ATOM 1302 O O . HIS A 1 165 ? -6.329 4.241 -13.972 1.00 82.12 165 HIS A O 1
ATOM 1308 N N . ILE A 1 166 ? -6.323 2.487 -12.564 1.00 79.69 166 ILE A N 1
ATOM 1309 C CA . ILE A 1 166 ? -4.880 2.313 -12.453 1.00 79.69 166 ILE A CA 1
ATOM 1310 C C . ILE A 1 166 ? -4.335 1.389 -13.555 1.00 79.69 166 ILE A C 1
ATOM 1312 O O . ILE A 1 166 ? -4.945 0.361 -13.891 1.00 79.69 166 ILE A O 1
ATOM 1316 N N . TYR A 1 167 ? -3.163 1.752 -14.091 1.00 75.25 167 TYR A N 1
ATOM 1317 C CA . TYR A 1 167 ? -2.493 1.040 -15.177 1.00 75.25 167 TYR A CA 1
ATOM 1318 C C . TYR A 1 167 ? -1.881 -0.298 -14.761 1.00 75.25 167 TYR A C 1
ATOM 1320 O O . TYR A 1 167 ? -1.815 -1.157 -15.627 1.00 75.25 167 TYR A O 1
ATOM 1328 N N . ARG A 1 168 ? -1.520 -0.543 -13.490 1.00 75.38 168 ARG A N 1
ATOM 1329 C CA . ARG A 1 168 ? -0.949 -1.821 -13.003 1.00 75.38 168 ARG A CA 1
ATOM 1330 C C . ARG A 1 168 ? 0.320 -2.253 -13.742 1.00 75.38 168 ARG A C 1
ATOM 1332 O O . ARG A 1 168 ? 0.509 -3.442 -14.021 1.00 75.38 168 ARG A O 1
ATOM 1339 N N . ASP A 1 169 ? 1.151 -1.306 -14.144 1.00 72.69 169 ASP A N 1
ATOM 1340 C CA . ASP A 1 169 ? 2.427 -1.578 -14.816 1.00 72.69 169 ASP A CA 1
ATOM 1341 C C . ASP A 1 169 ? 3.599 -1.711 -13.832 1.00 72.69 169 ASP A C 1
ATOM 1343 O O . ASP A 1 169 ? 4.690 -2.133 -14.220 1.00 72.69 169 ASP A O 1
ATOM 1347 N N . SER A 1 170 ? 3.340 -1.424 -12.556 1.00 76.56 170 SER A N 1
ATOM 1348 C CA . SER A 1 170 ? 4.311 -1.437 -11.471 1.00 76.56 170 SER A CA 1
ATOM 1349 C C . SER A 1 170 ? 3.828 -2.327 -10.324 1.00 76.56 170 SER A C 1
ATOM 1351 O O . SER A 1 170 ? 2.631 -2.470 -10.083 1.00 76.56 170 SER A O 1
ATOM 1353 N N . ASP A 1 171 ? 4.768 -2.957 -9.614 1.00 76.06 171 ASP A N 1
ATOM 1354 C CA . ASP A 1 171 ? 4.447 -3.796 -8.450 1.00 76.06 171 ASP A CA 1
ATOM 1355 C C . ASP A 1 171 ? 3.964 -2.943 -7.253 1.00 76.06 171 ASP A C 1
ATOM 1357 O O . ASP A 1 171 ? 3.126 -3.378 -6.460 1.00 76.06 171 ASP A O 1
ATOM 1361 N N . VAL A 1 172 ? 4.475 -1.710 -7.153 1.00 81.56 172 VAL A N 1
ATOM 1362 C CA . VAL A 1 172 ? 4.048 -0.678 -6.201 1.00 81.56 172 VAL A CA 1
ATOM 1363 C C . VAL A 1 172 ? 3.756 0.592 -6.982 1.00 81.56 172 VAL A C 1
ATOM 1365 O O . VAL A 1 172 ? 4.604 1.060 -7.739 1.00 81.56 172 VAL A O 1
ATOM 1368 N N . GLU A 1 173 ? 2.579 1.159 -6.765 1.00 84.69 173 GLU A N 1
ATOM 1369 C CA . GLU A 1 173 ? 2.201 2.471 -7.278 1.00 84.69 173 GLU A CA 1
ATOM 1370 C C . GLU A 1 173 ? 2.033 3.445 -6.111 1.00 84.69 173 GLU A C 1
ATOM 1372 O O . GLU A 1 173 ? 1.673 3.035 -5.010 1.00 84.69 173 GLU A O 1
ATOM 1377 N N . SER A 1 174 ? 2.325 4.726 -6.328 1.00 82.12 174 SER A N 1
ATOM 1378 C CA . SER A 1 174 ? 2.265 5.762 -5.292 1.00 82.12 174 SER A CA 1
ATOM 1379 C C . SER A 1 174 ? 1.719 7.063 -5.865 1.00 82.12 174 SER A C 1
ATOM 1381 O O . SER A 1 174 ? 1.691 7.258 -7.082 1.00 82.12 174 SER A O 1
ATOM 1383 N N . MET A 1 175 ? 1.294 7.955 -4.978 1.00 78.69 175 MET A N 1
ATOM 1384 C CA . MET A 1 175 ? 0.758 9.267 -5.327 1.00 78.69 175 MET A CA 1
ATOM 1385 C C . MET A 1 175 ? 1.843 10.351 -5.363 1.00 78.69 175 MET A C 1
ATOM 1387 O O . MET A 1 175 ? 2.947 10.175 -4.848 1.00 78.69 175 MET A O 1
ATOM 1391 N N . THR A 1 176 ? 1.524 11.465 -6.021 1.00 75.25 176 THR A N 1
ATOM 1392 C CA . THR A 1 176 ? 2.349 12.676 -6.103 1.00 75.25 176 THR A CA 1
ATOM 1393 C C . THR A 1 176 ? 1.442 13.899 -6.019 1.00 75.25 176 THR A C 1
ATOM 1395 O O . THR A 1 176 ? 0.372 13.908 -6.631 1.00 75.25 176 THR A O 1
ATOM 1398 N N . ASP A 1 177 ? 1.897 14.965 -5.357 1.00 74.25 177 ASP A N 1
ATOM 1399 C CA . ASP A 1 177 ? 1.210 16.269 -5.389 1.00 74.25 177 ASP A CA 1
ATOM 1400 C C . ASP A 1 177 ? 1.342 16.982 -6.751 1.00 74.25 177 ASP A C 1
ATOM 1402 O O . ASP A 1 177 ? 0.849 18.097 -6.952 1.00 74.25 177 ASP A O 1
ATOM 1406 N N . GLY A 1 178 ? 2.061 16.391 -7.709 1.00 74.88 178 GLY A N 1
ATOM 1407 C CA . GLY A 1 178 ? 2.245 16.947 -9.041 1.00 74.88 178 GLY A CA 1
ATOM 1408 C C . GLY A 1 178 ? 0.966 16.910 -9.882 1.00 74.88 178 GLY A C 1
ATOM 1409 O O . GLY A 1 178 ? 0.586 15.875 -10.418 1.00 74.88 178 GLY A O 1
ATOM 1410 N N . HIS A 1 179 ? 0.350 18.071 -10.090 1.00 78.88 179 HIS A N 1
ATOM 1411 C CA . HIS A 1 179 ? -0.879 18.245 -10.882 1.00 78.88 179 HIS A CA 1
ATOM 1412 C C . HIS A 1 179 ? -0.701 18.278 -12.421 1.00 78.88 179 HIS A C 1
ATOM 1414 O O . HIS A 1 179 ? -1.675 18.453 -13.154 1.00 78.88 179 HIS A O 1
ATOM 1420 N N . ASN A 1 180 ? 0.529 18.187 -12.940 1.00 77.31 180 ASN A N 1
ATOM 1421 C CA . ASN A 1 180 ? 0.818 18.191 -14.379 1.00 77.31 180 ASN A CA 1
ATOM 1422 C C . ASN A 1 180 ? 2.056 17.340 -14.697 1.00 77.31 180 ASN A C 1
ATOM 1424 O O . ASN A 1 180 ? 2.902 17.145 -13.832 1.00 77.31 180 ASN A O 1
ATOM 1428 N N . ASN A 1 181 ? 2.220 16.911 -15.953 1.00 76.56 181 ASN A N 1
ATOM 1429 C CA . ASN A 1 181 ? 3.297 15.991 -16.346 1.00 76.56 181 ASN A CA 1
ATOM 1430 C C . ASN A 1 181 ? 4.715 16.474 -15.968 1.00 76.56 181 ASN A C 1
ATOM 1432 O O . ASN A 1 181 ? 5.576 15.652 -15.687 1.00 76.56 181 ASN A O 1
ATOM 1436 N N . SER A 1 182 ? 4.968 17.789 -15.943 1.00 75.19 182 SER A N 1
ATOM 1437 C CA . SER A 1 182 ? 6.260 18.352 -15.513 1.00 75.19 182 SER A CA 1
ATOM 1438 C C . SER A 1 182 ? 6.503 18.281 -14.003 1.00 75.19 182 SER A C 1
ATOM 1440 O O . SER A 1 182 ? 7.650 18.270 -13.583 1.00 75.19 182 SER A O 1
ATOM 1442 N N . THR A 1 183 ? 5.447 18.250 -13.187 1.00 74.25 183 THR A N 1
ATOM 1443 C CA . THR A 1 183 ? 5.538 18.230 -11.716 1.00 74.25 183 THR A CA 1
ATOM 1444 C C . THR A 1 183 ? 5.302 16.840 -11.121 1.00 74.25 183 THR A C 1
ATOM 1446 O O . THR A 1 183 ? 5.757 16.581 -10.012 1.00 74.25 183 THR A O 1
ATOM 1449 N N . THR A 1 184 ? 4.650 15.935 -11.864 1.00 71.38 184 THR A N 1
ATOM 1450 C CA . THR A 1 184 ? 4.306 14.558 -11.456 1.00 71.38 184 THR A CA 1
ATOM 1451 C C . THR A 1 184 ? 5.528 13.694 -11.120 1.00 71.38 184 THR A C 1
ATOM 1453 O O . THR A 1 184 ? 5.462 12.879 -10.209 1.00 71.38 184 THR A O 1
ATOM 1456 N N . TYR A 1 185 ? 6.661 13.868 -11.806 1.00 72.62 185 TYR A N 1
ATOM 1457 C CA . TYR A 1 185 ? 7.852 13.012 -11.622 1.00 72.62 185 TYR A CA 1
ATOM 1458 C C . TYR A 1 185 ? 8.924 13.626 -10.713 1.00 72.62 185 TYR A C 1
ATOM 1460 O O . TYR A 1 185 ? 10.037 13.112 -10.619 1.00 72.62 185 TYR A O 1
ATOM 1468 N N . GLY A 1 186 ? 8.590 14.733 -10.049 1.00 69.50 186 GLY A N 1
ATOM 1469 C CA . GLY A 1 186 ? 9.562 15.571 -9.360 1.00 69.50 186 GLY A CA 1
ATOM 1470 C C . GLY A 1 186 ? 10.297 16.494 -10.325 1.00 69.50 186 GLY A C 1
ATOM 1471 O O . GLY A 1 186 ? 10.416 16.223 -11.519 1.00 69.50 186 GLY A O 1
ATOM 1472 N N . PHE A 1 187 ? 10.748 17.629 -9.806 1.00 68.81 187 PHE A N 1
ATOM 1473 C CA . PHE A 1 187 ? 11.469 18.629 -10.582 1.00 68.81 187 PHE A CA 1
ATOM 1474 C C . PHE A 1 187 ? 12.515 19.320 -9.705 1.00 68.81 187 PHE A C 1
ATOM 1476 O O . PHE A 1 187 ? 12.327 19.477 -8.497 1.00 68.81 187 PHE A O 1
ATOM 1483 N N . ASP A 1 188 ? 13.629 19.686 -10.331 1.00 73.06 188 ASP A N 1
ATOM 1484 C CA . ASP A 1 188 ? 14.639 20.577 -9.768 1.00 73.06 188 ASP A CA 1
ATOM 1485 C C . ASP A 1 188 ? 14.436 21.938 -10.428 1.00 73.06 188 ASP A C 1
ATOM 1487 O O . ASP A 1 188 ? 14.627 22.071 -11.639 1.00 73.06 188 ASP A O 1
ATOM 1491 N N . ASP A 1 189 ? 13.951 22.905 -9.653 1.00 70.19 189 ASP A N 1
ATOM 1492 C CA . ASP A 1 189 ? 13.796 24.281 -10.110 1.00 70.19 189 ASP A CA 1
ATOM 1493 C C . ASP A 1 189 ? 14.939 25.133 -9.572 1.00 70.19 189 ASP A C 1
ATOM 1495 O O . ASP A 1 189 ? 15.366 24.975 -8.427 1.00 70.19 189 ASP A O 1
ATOM 1499 N N . VAL A 1 190 ? 15.420 26.057 -10.393 1.00 74.12 190 VAL A N 1
ATOM 1500 C CA . VAL A 1 190 ? 16.518 26.947 -10.022 1.00 74.12 190 VAL A CA 1
ATOM 1501 C C . VAL A 1 190 ? 15.974 28.357 -9.942 1.00 74.12 190 VAL A C 1
ATOM 1503 O O . VAL A 1 190 ? 15.651 28.975 -10.956 1.00 74.12 190 VAL A O 1
ATOM 1506 N N . PHE A 1 191 ? 15.899 28.882 -8.723 1.00 75.25 191 PHE A N 1
ATOM 1507 C CA . PHE A 1 191 ? 15.538 30.272 -8.508 1.00 75.25 191 PHE A CA 1
ATOM 1508 C C . PHE A 1 191 ? 16.782 31.147 -8.704 1.00 75.25 191 PHE A C 1
ATOM 1510 O O . PHE A 1 191 ? 17.726 31.054 -7.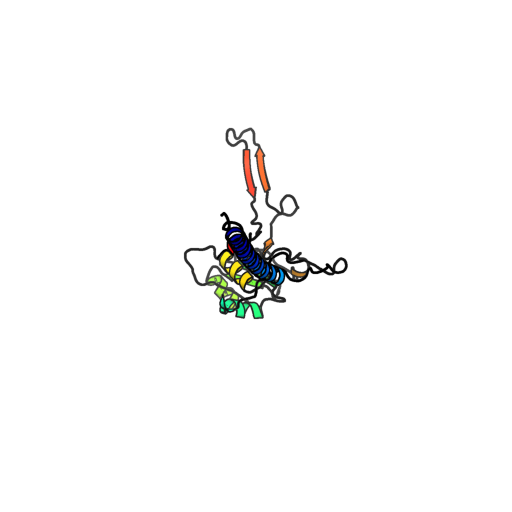917 1.00 75.25 191 PHE A O 1
ATOM 1517 N N . ASP A 1 192 ? 16.789 31.948 -9.776 1.00 79.12 192 ASP A N 1
ATOM 1518 C CA . ASP A 1 192 ? 17.845 32.919 -10.091 1.00 79.12 192 ASP A CA 1
ATOM 1519 C C . ASP A 1 192 ? 17.484 34.293 -9.512 1.00 79.12 192 ASP A C 1
ATOM 1521 O O . ASP A 1 192 ? 16.631 35.005 -10.050 1.00 79.12 192 ASP A O 1
ATOM 1525 N N . GLU A 1 193 ? 18.142 34.676 -8.415 1.00 77.44 193 GLU A N 1
ATOM 1526 C CA . GLU A 1 193 ? 17.982 36.004 -7.826 1.00 77.44 193 GLU A CA 1
ATOM 1527 C C . GLU A 1 193 ? 19.322 36.745 -7.749 1.00 77.44 193 GLU A C 1
ATOM 1529 O O . GLU A 1 193 ? 20.153 36.530 -6.863 1.00 77.44 193 GLU A O 1
ATOM 1534 N N . HIS A 1 194 ? 19.513 37.687 -8.680 1.00 78.38 194 HIS A N 1
ATOM 1535 C CA . HIS A 1 194 ? 20.764 38.430 -8.893 1.00 78.38 194 HIS A CA 1
ATOM 1536 C C . HIS A 1 194 ? 21.304 39.158 -7.646 1.00 78.38 194 HIS A C 1
ATOM 1538 O O . HIS A 1 194 ? 22.501 39.442 -7.563 1.00 78.38 194 HIS A O 1
ATOM 1544 N N . PHE A 1 195 ? 20.451 39.447 -6.659 1.00 80.69 195 PHE A N 1
ATOM 1545 C CA . PHE A 1 195 ? 20.835 40.104 -5.407 1.00 80.69 195 PHE A CA 1
ATOM 1546 C C . PHE A 1 195 ? 21.408 39.147 -4.345 1.00 80.69 195 PHE A C 1
ATOM 1548 O O . PHE A 1 195 ? 22.027 39.619 -3.392 1.00 80.69 195 PHE A O 1
ATOM 1555 N N . MET A 1 196 ? 21.264 37.825 -4.502 1.00 76.25 196 MET A N 1
ATOM 1556 C CA . MET A 1 196 ? 21.716 36.821 -3.523 1.00 76.25 196 MET A CA 1
ATOM 1557 C C . MET A 1 196 ? 23.213 36.461 -3.621 1.00 76.25 196 MET A C 1
ATOM 1559 O O . MET A 1 196 ? 23.722 35.654 -2.838 1.00 76.25 196 MET A O 1
ATOM 1563 N N . GLY A 1 197 ? 23.965 37.074 -4.542 1.00 79.38 197 GLY A N 1
ATOM 1564 C CA . GLY A 1 197 ? 25.421 36.920 -4.632 1.00 79.38 197 GLY A CA 1
ATOM 1565 C C . GLY A 1 197 ? 25.856 35.476 -4.914 1.00 79.38 197 GLY A C 1
ATOM 1566 O O . GLY A 1 197 ? 25.511 34.915 -5.944 1.00 79.38 197 GLY A O 1
ATOM 1567 N N . TRP A 1 198 ? 26.626 34.855 -4.011 1.00 63.38 198 TRP A N 1
ATOM 1568 C CA . TRP A 1 198 ? 27.100 33.465 -4.168 1.00 63.38 198 TRP A CA 1
ATOM 1569 C C . TRP A 1 198 ? 25.980 32.414 -4.073 1.00 63.38 198 TRP A C 1
ATOM 1571 O O . TRP A 1 198 ? 26.199 31.268 -4.455 1.00 63.38 198 TRP A O 1
ATOM 1581 N N . GLY A 1 199 ? 24.794 32.800 -3.589 1.00 67.25 199 GLY A N 1
ATOM 1582 C CA . GLY A 1 199 ? 23.577 31.984 -3.595 1.00 67.25 199 GLY A CA 1
ATOM 1583 C C . GLY A 1 199 ? 22.675 32.226 -4.808 1.00 67.25 199 GLY A C 1
ATOM 1584 O O . GLY A 1 199 ? 21.495 31.922 -4.715 1.00 67.25 199 GLY A O 1
ATOM 1585 N N . LEU A 1 200 ? 23.205 32.799 -5.903 1.00 69.62 200 LEU A N 1
ATOM 1586 C CA . LEU A 1 200 ? 22.455 33.183 -7.111 1.00 69.62 200 LEU A CA 1
ATOM 1587 C C . LEU A 1 200 ? 21.513 32.088 -7.614 1.00 69.62 200 LEU A C 1
ATOM 1589 O O . LEU A 1 200 ? 20.408 32.396 -8.031 1.00 69.62 200 LEU A O 1
ATOM 1593 N N . TYR A 1 201 ? 21.965 30.836 -7.563 1.00 72.50 201 TYR A N 1
ATOM 1594 C CA . TYR A 1 201 ? 21.199 29.670 -7.975 1.00 72.50 201 TYR A CA 1
ATOM 1595 C C . TYR A 1 201 ? 20.781 28.889 -6.733 1.00 72.50 201 TYR A C 1
ATOM 1597 O O . TYR A 1 201 ? 21.554 28.089 -6.196 1.00 72.50 201 TYR A O 1
ATOM 1605 N N . ALA A 1 202 ? 19.563 29.136 -6.260 1.00 72.31 202 ALA A N 1
ATOM 1606 C CA . ALA A 1 202 ? 18.969 28.331 -5.206 1.00 72.31 202 ALA A CA 1
ATOM 1607 C C . ALA A 1 202 ? 18.184 27.182 -5.850 1.00 72.31 202 ALA A C 1
ATOM 1609 O O . ALA A 1 202 ? 17.162 27.407 -6.498 1.00 72.31 202 ALA A O 1
ATOM 1610 N N . HIS A 1 203 ? 18.682 25.957 -5.685 1.00 74.81 203 HIS A N 1
ATOM 1611 C CA . HIS A 1 203 ? 17.994 24.756 -6.149 1.00 74.81 203 HIS A CA 1
ATOM 1612 C C . HIS A 1 203 ? 16.860 24.404 -5.189 1.00 74.81 203 HIS A C 1
ATOM 1614 O O . HIS A 1 203 ? 17.083 24.188 -3.994 1.00 74.81 203 HIS A O 1
ATOM 1620 N N . ILE A 1 204 ? 15.646 24.318 -5.718 1.00 65.06 204 ILE A N 1
ATOM 1621 C CA . ILE A 1 204 ? 14.489 23.758 -5.035 1.00 65.06 204 ILE A CA 1
ATOM 1622 C C . ILE A 1 204 ? 14.196 22.426 -5.710 1.00 65.06 204 ILE A C 1
ATOM 1624 O O . ILE A 1 204 ? 13.545 22.351 -6.750 1.00 65.06 204 ILE A O 1
ATOM 1628 N N . MET A 1 205 ? 14.671 21.358 -5.080 1.00 62.41 205 MET A N 1
ATOM 1629 C CA . MET A 1 205 ? 14.373 20.001 -5.510 1.00 62.41 205 MET A CA 1
ATOM 1630 C C . MET A 1 205 ? 13.098 19.516 -4.824 1.00 62.41 205 MET A C 1
ATOM 1632 O O . MET A 1 205 ? 13.048 19.394 -3.599 1.00 62.41 205 MET A O 1
ATOM 1636 N N . ARG A 1 206 ? 12.078 19.174 -5.615 1.00 61.78 206 ARG A N 1
ATOM 1637 C CA . ARG A 1 206 ? 10.981 18.307 -5.172 1.00 61.78 206 ARG A CA 1
ATOM 1638 C C . ARG A 1 206 ? 11.192 16.927 -5.767 1.00 61.78 206 ARG A C 1
ATOM 1640 O O . ARG A 1 206 ? 10.893 16.699 -6.936 1.00 61.78 206 ARG A O 1
ATOM 1647 N N . VAL A 1 207 ? 11.735 16.023 -4.959 1.00 56.22 207 VAL A N 1
ATOM 1648 C CA . VAL A 1 207 ? 11.959 14.625 -5.334 1.00 56.22 207 VAL A CA 1
ATOM 1649 C C . VAL A 1 207 ? 10.753 13.804 -4.891 1.00 56.22 207 VAL A C 1
ATOM 1651 O O . VAL A 1 207 ? 10.432 13.785 -3.706 1.00 56.22 207 VAL A O 1
ATOM 1654 N N . TRP A 1 208 ? 10.116 13.107 -5.832 1.00 52.50 208 TRP A N 1
ATOM 1655 C CA . TRP A 1 208 ? 9.144 12.056 -5.529 1.00 52.50 208 TRP A CA 1
ATOM 1656 C C . TRP A 1 208 ? 9.810 10.697 -5.700 1.00 52.50 208 TRP A C 1
ATOM 1658 O O . TRP A 1 208 ? 10.608 10.494 -6.618 1.00 52.50 208 TRP A O 1
ATOM 1668 N N . ILE A 1 209 ? 9.504 9.764 -4.802 1.00 46.53 209 ILE A N 1
ATOM 1669 C CA . ILE A 1 209 ? 10.068 8.420 -4.864 1.00 46.53 209 ILE A CA 1
ATOM 1670 C C . ILE A 1 209 ? 9.364 7.655 -5.990 1.00 46.53 209 ILE A C 1
ATOM 1672 O O . ILE A 1 209 ? 8.264 7.141 -5.818 1.00 46.53 209 ILE A O 1
ATOM 1676 N N . ILE A 1 210 ? 10.002 7.576 -7.158 1.00 40.47 210 ILE A N 1
ATOM 1677 C CA . ILE A 1 210 ? 9.599 6.642 -8.213 1.00 40.47 210 ILE A CA 1
ATOM 1678 C C . ILE A 1 210 ? 10.140 5.263 -7.829 1.00 40.47 210 ILE A C 1
ATOM 1680 O O . ILE A 1 210 ? 11.339 4.996 -7.939 1.00 40.47 210 ILE A O 1
ATOM 1684 N N . PHE A 1 211 ? 9.256 4.372 -7.381 1.00 38.94 211 PHE A N 1
ATOM 1685 C CA . PHE A 1 211 ? 9.590 2.971 -7.134 1.00 38.94 211 PHE A CA 1
ATOM 1686 C C . PHE A 1 211 ? 9.657 2.182 -8.441 1.00 38.94 211 PHE A C 1
ATOM 1688 O O . PHE A 1 211 ? 8.812 1.341 -8.725 1.00 38.94 211 PHE A O 1
ATOM 1695 N N . GLN A 1 212 ? 10.723 2.372 -9.217 1.00 33.47 212 GLN A N 1
ATOM 1696 C CA . GLN A 1 212 ? 11.194 1.267 -10.041 1.00 33.47 212 GLN A CA 1
ATOM 1697 C C . GLN A 1 212 ? 11.991 0.364 -9.097 1.00 33.47 212 GLN A C 1
ATOM 1699 O O . GLN A 1 212 ? 13.164 0.623 -8.829 1.00 33.47 212 GLN A O 1
ATOM 1704 N N . ILE A 1 213 ? 11.352 -0.662 -8.525 1.00 34.19 213 ILE A N 1
ATOM 1705 C CA . ILE A 1 213 ? 12.093 -1.710 -7.815 1.00 34.19 213 ILE A CA 1
ATOM 1706 C C . ILE A 1 213 ? 12.943 -2.408 -8.879 1.00 34.19 213 ILE A C 1
ATOM 1708 O O . ILE A 1 213 ? 12.483 -3.311 -9.576 1.00 34.19 213 ILE A O 1
ATOM 1712 N N . TYR A 1 214 ? 14.177 -1.936 -9.058 1.00 28.84 214 TYR A N 1
ATOM 1713 C CA . TYR A 1 214 ? 15.181 -2.652 -9.824 1.00 28.84 214 TYR A CA 1
ATOM 1714 C C . TYR A 1 214 ? 15.313 -4.042 -9.196 1.00 28.84 214 TYR A C 1
ATOM 1716 O O . TYR A 1 214 ? 15.376 -4.183 -7.971 1.00 28.84 214 TYR A O 1
ATOM 1724 N N . GLN A 1 215 ? 15.331 -5.070 -10.047 1.00 35.41 215 GLN A N 1
ATOM 1725 C CA . GLN A 1 215 ? 15.455 -6.489 -9.686 1.00 35.41 215 GLN A CA 1
ATOM 1726 C C . GLN A 1 215 ? 16.605 -6.794 -8.705 1.00 35.41 215 GLN A C 1
ATOM 1728 O O . GLN A 1 215 ? 16.619 -7.854 -8.083 1.00 35.41 215 GLN A O 1
ATOM 1733 N N . ASP A 1 216 ? 17.534 -5.862 -8.512 1.00 28.52 216 ASP A N 1
ATOM 1734 C CA . ASP A 1 216 ? 18.730 -6.019 -7.694 1.00 28.52 216 ASP A CA 1
ATOM 1735 C C . ASP A 1 216 ? 18.455 -6.129 -6.183 1.00 28.52 216 ASP A C 1
ATOM 1737 O O . ASP A 1 216 ? 19.271 -6.702 -5.464 1.00 28.52 216 ASP A O 1
ATOM 1741 N N . LEU A 1 217 ? 17.284 -5.705 -5.686 1.00 33.62 217 LEU A N 1
ATOM 1742 C CA . LEU A 1 217 ? 16.889 -5.919 -4.278 1.00 33.62 217 LEU A CA 1
ATOM 1743 C C . LEU A 1 217 ? 16.399 -7.351 -3.975 1.00 33.62 217 LEU A C 1
ATOM 1745 O O . LEU A 1 217 ? 16.191 -7.705 -2.811 1.00 33.62 217 LEU A O 1
ATOM 1749 N N . PHE A 1 218 ? 16.245 -8.190 -5.005 1.00 36.09 218 PHE A N 1
ATOM 1750 C CA . PHE A 1 218 ? 15.916 -9.615 -4.882 1.00 36.09 218 PHE A CA 1
ATOM 1751 C C . PHE A 1 218 ? 17.127 -10.546 -5.059 1.00 36.09 218 PHE A C 1
ATOM 1753 O O . PHE A 1 218 ? 16.945 -11.762 -5.056 1.00 36.09 218 PHE A O 1
ATOM 1760 N N . SER A 1 219 ? 18.351 -10.014 -5.155 1.00 26.14 219 SER A N 1
ATOM 1761 C CA . SER A 1 219 ? 19.565 -10.840 -5.157 1.00 26.14 219 SER A CA 1
ATOM 1762 C C . SER A 1 219 ? 19.895 -11.349 -3.747 1.00 26.14 219 SER A C 1
ATOM 1764 O O . SER A 1 219 ? 20.606 -10.695 -2.983 1.00 26.14 219 SER A O 1
ATOM 1766 N N . ILE A 1 220 ? 19.371 -12.534 -3.423 1.00 34.19 220 ILE A N 1
ATOM 1767 C CA . ILE A 1 220 ? 20.013 -13.534 -2.553 1.00 34.19 220 ILE A CA 1
ATOM 1768 C C . ILE A 1 220 ? 20.052 -14.841 -3.339 1.00 34.19 220 ILE A C 1
ATOM 1770 O O . ILE A 1 220 ? 18.980 -15.229 -3.858 1.00 34.19 220 ILE A O 1
#

pLDDT: mean 76.38, std 15.86, range [26.14, 94.88]

Radius of gyration: 27.07 Å; chains: 1; bounding box: 75×87×60 Å

Secondary structure (DSSP, 8-state):
----SHHHHHHHHHHHHHHHHHHHHHHHHHHHHHHHHH-S-----STTS-S----S--PPP-TTS-HHHHHHHHHH-BTTEEEEEEE-GGGGGG----S-SSEEEEESSHHHHHHHHHTT--EE-----TTS-HHHHHHHHHHHTT-EEEEE-TT---SS-GGGT----SSEEE--S--SHHHHT-EEEEEE-GGGGGG-EEEEEE--------GGGG--

Foldseek 3Di:
DDDDDPVVVVVVVVVVVVVVVVVVVVVVVVVVVVDVQQDDPDDDDPPPPALEDARDGQQDADCVLDVPVLVLQVFQADPLEAEEEEDEPVLVVLQDELPRRRYEYEYPDVVVVVVCVVVVHHYDYDDDDPDDDPVVVVLVNSVSNPHQYEYEYRNDYDNDDCVVVDSPHDSYHYAAPDPDPQPGQWDWDWQQDPVPPVPRTDTDTDHDDDPPPDCVVVDD